Protein AF-A0AAD7ZVN5-F1 (afdb_monomer_lite)

Secondary structure (DSSP, 8-state):
---PPP--S---PPPPP--S--TT-S-TTSS-TTGGGS-SHHHHHHHHHHHGGG---------------THHHHHHS---TTPPPPP-EEEEEGGGGGSPTTS---GGGS-TTS-SEEEEEEEEE-TTT--EEESSHIIIIIS-HHHHHHGGGGT-TT-EEEEEEE-TTT-SHHHHHHHH-HHHHHHHHHHHHHHHHHHT-SEEEEE-S--

Organism: Diploptera punctata (NCBI:txid6984)

InterPro domains:
  IPR001223 Glycoside hydrolase family 18, catalytic domain [PF00704] (87-211)
  IPR001223 Glycoside hydrolase family 18, catalytic domain [PS51910] (86-211)
  IPR001579 Glycosyl hydrolase family 18, active site [PS01095] (201-209)
  IPR017853 Glycoside hydrolase superfamily [SSF51445] (87-211)
  IPR050314 Glycosyl hydrolase family 18 [PTHR11177] (85-211)

Structure (mmCIF, N/CA/C/O backbone):
data_AF-A0AAD7ZVN5-F1
#
_entry.id   AF-A0AAD7ZVN5-F1
#
loop_
_atom_site.group_PDB
_atom_site.id
_atom_site.type_symbol
_atom_site.label_atom_id
_atom_site.label_alt_id
_atom_site.label_comp_id
_atom_site.label_asym_id
_atom_site.label_entity_id
_atom_site.label_seq_id
_atom_site.pdbx_PDB_ins_code
_atom_site.Cartn_x
_atom_site.Cartn_y
_atom_site.Cartn_z
_atom_site.occupancy
_atom_site.B_iso_or_equiv
_atom_site.auth_seq_id
_atom_site.auth_comp_id
_atom_site.auth_asym_id
_atom_site.auth_atom_id
_atom_site.pdbx_PDB_model_num
ATOM 1 N N . SER A 1 1 ? 3.298 30.561 24.167 1.00 34.94 1 SER A N 1
ATOM 2 C CA . SER A 1 1 ? 3.395 30.890 22.734 1.00 34.94 1 SER A CA 1
ATOM 3 C C . SER A 1 1 ? 3.866 29.655 21.990 1.00 34.94 1 SER A C 1
ATOM 5 O O . SER A 1 1 ? 4.926 29.124 22.291 1.00 34.94 1 SER A O 1
ATOM 7 N N . ASP A 1 2 ? 2.974 29.154 21.140 1.00 45.34 2 ASP A N 1
ATOM 8 C CA . ASP A 1 2 ? 3.152 28.261 19.987 1.00 45.34 2 ASP A CA 1
ATOM 9 C C . ASP A 1 2 ? 4.438 27.413 19.899 1.00 45.34 2 ASP A C 1
ATOM 11 O O . ASP A 1 2 ? 5.523 27.924 19.640 1.00 45.34 2 ASP A O 1
ATOM 15 N N . HIS A 1 3 ? 4.309 26.098 20.077 1.00 40.12 3 HIS A N 1
ATOM 16 C CA . HIS A 1 3 ? 5.338 25.113 19.722 1.00 40.12 3 HIS A CA 1
ATOM 17 C C . HIS A 1 3 ? 4.712 24.088 18.770 1.00 40.12 3 HIS A C 1
ATOM 19 O O . HIS A 1 3 ? 4.439 22.946 19.140 1.00 40.12 3 HIS A O 1
ATOM 25 N N . ARG A 1 4 ? 4.450 24.508 17.527 1.00 42.84 4 ARG A N 1
ATOM 26 C CA . ARG A 1 4 ? 4.230 23.561 16.429 1.00 42.84 4 ARG A CA 1
ATOM 27 C C . ARG A 1 4 ? 5.560 22.884 16.113 1.00 42.84 4 ARG A C 1
ATOM 29 O O . ARG A 1 4 ? 6.514 23.540 15.704 1.00 42.84 4 ARG A O 1
ATOM 36 N N . LEU A 1 5 ? 5.614 21.571 16.320 1.00 41.81 5 LEU A N 1
ATOM 37 C CA . LEU A 1 5 ? 6.710 20.731 15.843 1.00 41.81 5 LEU A CA 1
ATOM 38 C C . LEU A 1 5 ? 6.773 20.799 14.304 1.00 41.81 5 LEU A C 1
ATOM 40 O O . LEU A 1 5 ? 5.721 20.852 13.661 1.00 41.81 5 LEU A O 1
ATOM 44 N N . PRO A 1 6 ? 7.972 20.803 13.698 1.00 37.31 6 PRO A N 1
ATOM 45 C CA . PRO A 1 6 ? 8.112 20.881 12.252 1.00 37.31 6 PRO A CA 1
ATOM 46 C C . PRO A 1 6 ? 7.548 19.610 11.600 1.00 37.31 6 PRO A C 1
ATOM 48 O O . PRO A 1 6 ? 8.064 18.511 11.802 1.00 37.31 6 PRO A O 1
ATOM 51 N N . LEU A 1 7 ? 6.487 19.778 10.806 1.00 45.97 7 LEU A N 1
ATOM 52 C CA . LEU A 1 7 ? 5.955 18.786 9.871 1.00 45.97 7 LEU A CA 1
ATOM 53 C C . LEU A 1 7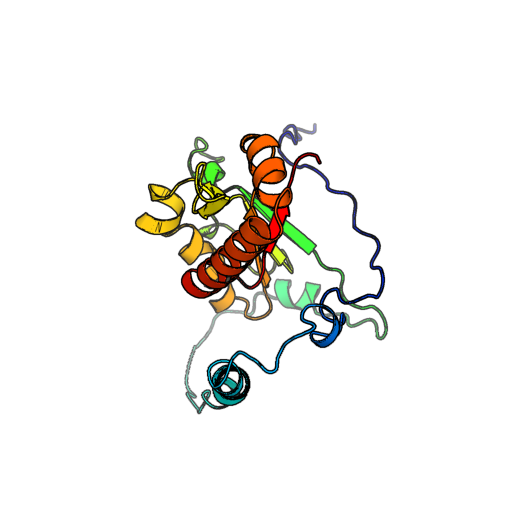 ? 7.019 18.504 8.801 1.00 45.97 7 LEU A C 1
ATOM 55 O O . LEU A 1 7 ? 7.037 19.149 7.759 1.00 45.97 7 LEU A O 1
ATOM 59 N N . ARG A 1 8 ? 7.953 17.590 9.076 1.00 42.56 8 ARG A N 1
ATOM 60 C CA . ARG A 1 8 ? 8.925 17.124 8.074 1.00 42.56 8 ARG A CA 1
ATOM 61 C C . ARG A 1 8 ? 8.486 15.872 7.313 1.00 42.56 8 ARG A C 1
ATOM 63 O O . ARG A 1 8 ? 9.073 15.600 6.277 1.00 42.56 8 ARG A O 1
ATOM 70 N N . ASP A 1 9 ? 7.411 15.214 7.749 1.00 45.78 9 ASP A N 1
ATOM 71 C CA . ASP A 1 9 ? 6.966 13.933 7.175 1.00 45.78 9 ASP A CA 1
ATOM 72 C C . ASP A 1 9 ? 5.527 13.978 6.618 1.00 45.78 9 ASP A C 1
ATOM 74 O O . ASP A 1 9 ? 4.950 12.945 6.297 1.00 45.78 9 ASP A O 1
ATOM 78 N N . ALA A 1 10 ? 4.915 15.161 6.502 1.00 37.50 10 ALA A N 1
ATOM 79 C CA . ALA A 1 10 ? 3.636 15.312 5.813 1.00 37.50 10 ALA A CA 1
ATOM 80 C C . ALA A 1 10 ? 3.903 15.807 4.390 1.00 37.50 10 ALA A C 1
ATOM 82 O O . ALA A 1 10 ? 3.980 17.011 4.147 1.00 37.50 10 ALA A O 1
ATOM 83 N N . VAL A 1 11 ? 4.063 14.882 3.444 1.00 40.28 11 VAL A N 1
ATOM 84 C CA . VAL A 1 11 ? 3.910 15.230 2.030 1.00 40.28 11 VAL A CA 1
ATOM 85 C C . VAL A 1 11 ? 2.421 15.482 1.817 1.00 40.28 11 VAL A C 1
ATOM 87 O O . VAL A 1 11 ? 1.624 14.554 1.704 1.00 40.28 11 VAL A O 1
ATOM 90 N N . GLU A 1 12 ? 2.026 16.753 1.823 1.00 34.91 12 GLU A N 1
ATOM 91 C CA . GLU A 1 12 ? 0.696 17.177 1.399 1.00 34.91 12 GLU A CA 1
ATOM 92 C C . GLU A 1 12 ? 0.584 16.917 -0.114 1.00 34.91 12 GLU A C 1
ATOM 94 O O . GLU A 1 12 ? 0.886 17.775 -0.946 1.00 34.91 12 GLU A O 1
ATOM 99 N N . LYS A 1 13 ? 0.224 15.684 -0.497 1.00 36.59 13 LYS A N 1
ATOM 100 C CA . LYS A 1 13 ? -0.146 15.376 -1.881 1.00 36.59 13 LYS A CA 1
ATOM 101 C C . LYS A 1 13 ? -1.407 16.192 -2.184 1.00 36.59 13 LYS A C 1
ATOM 103 O O . LYS A 1 13 ? -2.417 16.069 -1.491 1.00 36.59 13 LYS A O 1
ATOM 108 N N . ARG A 1 14 ? -1.331 17.073 -3.190 1.00 29.16 14 ARG A N 1
ATOM 109 C CA . ARG A 1 14 ? -2.472 17.893 -3.626 1.00 29.16 14 ARG A CA 1
ATOM 110 C C . ARG A 1 14 ? -3.671 16.982 -3.929 1.00 29.16 14 ARG A C 1
ATOM 112 O O . ARG A 1 14 ? -3.460 15.923 -4.522 1.00 29.16 14 ARG A O 1
ATOM 119 N N . PRO A 1 15 ? -4.904 17.371 -3.559 1.00 37.75 15 PRO A N 1
ATOM 120 C CA . PRO A 1 15 ? -6.085 16.580 -3.873 1.00 37.75 15 PRO A CA 1
ATOM 121 C C . PRO A 1 15 ? -6.157 16.345 -5.384 1.00 37.75 15 PRO A C 1
ATOM 123 O O . PRO A 1 15 ? -6.097 17.294 -6.171 1.00 37.75 15 PRO A O 1
ATOM 126 N N . TYR A 1 16 ? -6.252 15.075 -5.784 1.00 37.78 16 TYR A N 1
ATOM 127 C CA . TYR A 1 16 ? -6.543 14.722 -7.167 1.00 37.78 16 TYR A CA 1
ATOM 128 C C . TYR A 1 16 ? -7.904 15.320 -7.544 1.00 37.78 16 TYR A C 1
ATOM 130 O O . TYR A 1 16 ? -8.849 15.197 -6.758 1.00 37.78 16 TYR A O 1
ATOM 138 N N . PRO A 1 17 ? -8.041 15.966 -8.716 1.00 35.38 17 PRO A N 1
ATOM 139 C CA . PRO A 1 17 ? -9.360 16.293 -9.227 1.00 35.38 17 PRO A CA 1
ATOM 140 C C . PRO A 1 17 ? -10.136 14.985 -9.395 1.00 35.38 17 PRO A C 1
ATOM 142 O O . PRO A 1 17 ? -9.653 14.051 -10.037 1.00 35.38 17 PRO A O 1
ATOM 145 N N . ASP A 1 18 ? -11.316 14.914 -8.784 1.00 41.75 18 ASP A N 1
ATOM 146 C CA . ASP A 1 18 ? -12.273 13.840 -9.019 1.00 41.75 18 ASP A CA 1
ATOM 147 C C . ASP A 1 18 ? -12.684 13.911 -10.493 1.00 41.75 18 ASP A C 1
ATOM 149 O O . A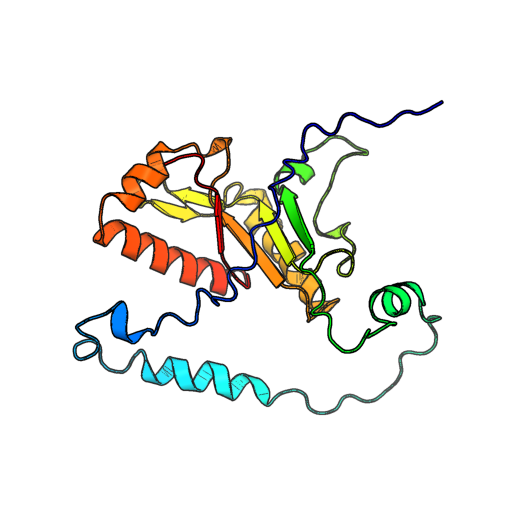SP A 1 18 ? -13.468 14.769 -10.899 1.00 41.75 18 ASP A O 1
ATOM 153 N N . LEU A 1 19 ? -12.063 13.072 -11.326 1.00 41.59 19 LEU A N 1
ATOM 154 C CA . LEU A 1 19 ? -12.300 13.064 -12.767 1.00 41.59 19 LEU A CA 1
ATOM 155 C C . LEU A 1 19 ? -13.692 12.518 -13.115 1.00 41.59 19 LEU A C 1
ATOM 157 O O . LEU A 1 19 ? -14.027 12.473 -14.295 1.00 41.59 19 LEU A O 1
ATOM 161 N N . GLY A 1 20 ? -14.494 12.067 -12.138 1.00 34.41 20 GLY A N 1
ATOM 162 C CA . GLY A 1 20 ? -15.795 11.437 -12.387 1.00 34.41 20 GLY A CA 1
ATOM 163 C C . GLY A 1 20 ? -15.699 10.145 -13.208 1.00 34.41 20 GLY A C 1
ATOM 164 O O . GLY A 1 20 ? -16.716 9.590 -13.614 1.00 34.41 20 GLY A O 1
ATOM 165 N N . ILE A 1 21 ? -14.477 9.670 -13.455 1.00 37.97 21 ILE A N 1
ATOM 166 C CA . ILE A 1 21 ? -14.161 8.425 -14.136 1.00 37.97 21 ILE A CA 1
ATOM 167 C C . ILE A 1 21 ? -13.714 7.475 -13.043 1.00 37.97 21 ILE A C 1
ATOM 169 O O . ILE A 1 21 ? -12.636 7.631 -12.470 1.00 37.97 21 ILE A O 1
ATOM 173 N N . ASN A 1 22 ? -14.548 6.486 -12.751 1.00 40.50 22 ASN A N 1
ATOM 174 C CA . ASN A 1 22 ? -14.109 5.328 -12.003 1.00 40.50 22 ASN A CA 1
ATOM 175 C C . ASN A 1 22 ? -13.024 4.625 -12.846 1.00 40.50 22 ASN A C 1
ATOM 177 O O . ASN A 1 22 ? -13.335 4.153 -13.940 1.00 40.50 22 ASN A O 1
ATOM 181 N N . PRO A 1 23 ? -11.762 4.518 -12.393 1.00 41.88 23 PRO A N 1
ATOM 182 C CA . PRO A 1 23 ? -10.718 3.819 -13.147 1.00 41.88 23 PRO A CA 1
ATOM 183 C C . PRO A 1 23 ? -11.054 2.336 -13.380 1.00 41.88 23 PRO A C 1
ATOM 185 O O . PRO A 1 23 ? -10.440 1.683 -14.221 1.00 41.88 23 PRO A O 1
ATOM 188 N N . PHE A 1 24 ? -12.046 1.811 -12.650 1.00 43.44 24 PHE A N 1
ATOM 189 C CA . PHE A 1 24 ? -12.604 0.472 -12.806 1.00 43.44 24 PHE A CA 1
ATOM 190 C C . PHE A 1 24 ? -13.773 0.379 -13.813 1.00 43.44 24 PHE A C 1
ATOM 192 O O . PHE A 1 24 ? -14.253 -0.728 -14.047 1.00 43.44 24 PHE A O 1
ATOM 199 N N . ASP A 1 25 ? -14.208 1.490 -14.427 1.00 39.69 25 ASP A N 1
ATOM 200 C CA . ASP A 1 25 ? -15.221 1.515 -15.504 1.00 39.69 25 ASP A CA 1
ATOM 201 C C . ASP A 1 25 ? -14.606 1.367 -16.910 1.00 39.69 25 ASP A C 1
ATOM 203 O O . ASP A 1 25 ? -15.328 1.349 -17.909 1.00 39.69 25 ASP A O 1
ATOM 207 N N . ILE A 1 26 ? -13.282 1.196 -17.018 1.00 44.50 26 ILE A N 1
ATOM 208 C CA . ILE A 1 26 ? -12.664 0.714 -18.258 1.00 44.50 26 ILE A CA 1
ATOM 209 C C . ILE A 1 26 ? -13.139 -0.726 -18.460 1.00 44.50 26 ILE A C 1
ATOM 211 O O . ILE A 1 26 ? -12.818 -1.622 -17.676 1.00 44.50 26 ILE A O 1
ATOM 215 N N . GLY A 1 27 ? -13.934 -0.953 -19.505 1.00 33.84 27 GLY A N 1
ATOM 216 C CA . GLY A 1 27 ? -14.447 -2.274 -19.834 1.00 33.84 27 GLY A CA 1
ATOM 217 C C . GLY A 1 27 ? -13.304 -3.281 -19.959 1.00 33.84 27 GLY A C 1
ATOM 218 O O . GLY A 1 27 ? -12.444 -3.159 -20.827 1.00 33.84 27 GLY A O 1
ATOM 219 N N . TRP A 1 28 ? -13.314 -4.320 -19.120 1.00 39.91 28 TRP A N 1
ATOM 220 C CA . TRP A 1 28 ? -12.326 -5.412 -19.113 1.00 39.91 28 TRP A CA 1
ATOM 221 C C . TRP A 1 28 ? -12.140 -6.111 -20.476 1.00 39.91 28 TRP A C 1
ATOM 223 O O . TRP A 1 28 ? -11.160 -6.827 -20.676 1.00 39.91 28 TRP A O 1
ATOM 233 N N . SER A 1 29 ? -13.060 -5.894 -21.421 1.00 38.88 29 SER A N 1
ATOM 234 C CA . SER A 1 29 ? -12.983 -6.335 -22.816 1.00 38.88 29 SER A CA 1
ATOM 235 C C . SER A 1 29 ? -11.950 -5.588 -23.667 1.00 38.88 29 SER A C 1
ATOM 237 O O . SER A 1 29 ? -11.559 -6.109 -24.706 1.00 38.88 29 SER A O 1
ATOM 239 N N . GLU A 1 30 ? -11.488 -4.407 -23.256 1.00 40.69 30 GLU A N 1
ATOM 240 C CA . GLU A 1 30 ? -10.530 -3.602 -24.035 1.00 40.69 30 GLU A CA 1
ATOM 241 C C . GLU A 1 30 ? -9.064 -3.885 -23.667 1.00 40.69 30 GLU A C 1
ATOM 243 O O . GLU A 1 30 ? -8.156 -3.581 -24.436 1.00 40.69 30 GLU A O 1
ATOM 248 N N . ILE A 1 31 ? -8.817 -4.541 -22.527 1.00 44.41 31 ILE A N 1
ATOM 249 C CA . ILE A 1 31 ? -7.464 -4.842 -22.025 1.00 44.41 31 ILE A CA 1
ATOM 250 C C . ILE A 1 31 ? -6.942 -6.198 -22.552 1.00 44.41 31 ILE A C 1
ATOM 252 O O . ILE A 1 31 ? -5.742 -6.468 -22.499 1.00 44.41 31 ILE A O 1
ATOM 256 N N . LEU A 1 32 ? -7.804 -7.061 -23.108 1.00 40.06 32 LEU A N 1
ATOM 257 C CA . LEU A 1 32 ? -7.437 -8.417 -23.542 1.00 40.06 32 LEU A CA 1
ATOM 258 C C . LEU A 1 32 ? -8.122 -8.800 -24.869 1.00 40.06 32 LEU A C 1
ATOM 260 O O . LEU A 1 32 ? -9.238 -9.320 -24.840 1.00 40.06 32 LEU A O 1
ATOM 264 N N . PRO A 1 33 ? -7.455 -8.675 -26.036 1.00 38.72 33 PRO A N 1
ATOM 265 C CA . PRO A 1 33 ? -8.061 -9.032 -27.324 1.00 38.72 33 PRO A CA 1
ATOM 266 C C . PRO A 1 33 ? -8.363 -10.531 -27.503 1.00 38.72 33 PRO A C 1
ATOM 268 O O . PRO A 1 33 ? -8.979 -10.903 -28.490 1.00 38.72 33 PRO A O 1
ATOM 271 N N . ASN A 1 34 ? -7.942 -11.408 -26.580 1.00 41.16 34 ASN A N 1
ATOM 272 C CA . ASN A 1 34 ? -7.994 -12.867 -26.750 1.00 41.16 34 ASN A CA 1
ATOM 273 C C . ASN A 1 34 ? -8.480 -13.612 -25.492 1.00 41.16 34 ASN A C 1
ATOM 275 O O . ASN A 1 34 ? -7.851 -14.564 -25.026 1.00 41.16 34 ASN A O 1
ATOM 279 N N . ALA A 1 35 ? -9.636 -13.219 -24.949 1.00 41.88 35 ALA A N 1
ATOM 280 C CA . ALA A 1 35 ? -10.293 -13.940 -23.850 1.00 41.88 35 ALA A CA 1
ATOM 281 C C . ALA A 1 35 ? -10.749 -15.376 -24.217 1.00 41.88 35 ALA A C 1
ATOM 283 O O . ALA A 1 35 ? -11.104 -16.154 -23.336 1.00 41.88 35 ALA A O 1
ATOM 284 N N . GLY A 1 36 ? -10.710 -15.763 -25.499 1.00 39.09 36 GLY A N 1
ATOM 285 C CA . GLY A 1 36 ? -11.135 -17.087 -25.974 1.00 39.09 36 GLY A CA 1
ATOM 286 C C . GLY A 1 36 ? -10.148 -18.240 -25.739 1.00 39.09 36 GLY A C 1
ATOM 287 O O . GLY A 1 36 ? -10.516 -19.387 -25.969 1.00 39.09 36 GLY A O 1
ATOM 288 N N . GLN A 1 37 ? -8.912 -17.978 -25.294 1.00 41.12 37 GLN A N 1
ATOM 289 C CA . GLN A 1 37 ? -7.872 -19.017 -25.168 1.00 41.12 37 GLN A CA 1
ATOM 290 C C . GLN A 1 37 ? -7.648 -19.569 -23.752 1.00 41.12 37 GLN A C 1
ATOM 292 O O . GLN A 1 37 ? -6.897 -20.529 -23.597 1.00 41.12 37 GLN A O 1
ATOM 297 N N . TYR A 1 38 ? -8.298 -19.025 -22.721 1.00 43.56 38 TYR A N 1
ATOM 298 C CA . TYR A 1 38 ? -8.039 -19.420 -21.332 1.00 43.56 38 TYR A CA 1
ATOM 299 C C . TYR A 1 38 ? -9.319 -19.921 -20.664 1.00 43.56 38 TYR A C 1
ATOM 301 O O . TYR A 1 38 ? -10.036 -19.192 -19.981 1.00 43.56 38 TYR A O 1
ATOM 309 N N . GLY A 1 39 ? -9.613 -21.195 -20.927 1.00 35.84 39 GLY A N 1
ATOM 310 C CA . GLY A 1 39 ? -10.760 -21.917 -20.394 1.00 35.84 39 GLY A CA 1
ATOM 311 C C . GLY A 1 39 ? -10.815 -21.991 -18.861 1.00 35.84 39 GLY A C 1
ATOM 312 O O . GLY A 1 39 ? -9.806 -21.931 -18.161 1.00 35.84 39 GLY A O 1
ATOM 313 N N . SER A 1 40 ? -12.052 -22.133 -18.376 1.00 45.62 40 SER A N 1
ATOM 314 C CA . SER A 1 40 ? -12.523 -22.594 -17.055 1.00 45.62 40 SER A CA 1
ATOM 315 C C . SER A 1 40 ? -12.021 -21.946 -15.754 1.00 45.62 40 SER A C 1
ATOM 317 O O . SER A 1 40 ? -12.692 -22.119 -14.741 1.00 45.62 40 SER A O 1
ATOM 319 N N . THR A 1 41 ? -10.938 -21.166 -15.714 1.00 46.69 41 THR A N 1
ATOM 320 C CA . THR A 1 41 ? -10.479 -20.538 -14.455 1.00 46.69 41 THR A CA 1
ATOM 321 C C . THR A 1 41 ? -11.227 -19.246 -14.119 1.00 46.69 41 THR A C 1
ATOM 323 O O . THR A 1 41 ? -11.435 -18.958 -12.946 1.00 46.69 41 THR A O 1
ATOM 326 N N . PHE A 1 42 ? -11.726 -18.502 -15.114 1.00 41.56 42 PHE A N 1
ATOM 327 C CA . PHE A 1 42 ? -12.431 -17.226 -14.900 1.00 41.56 42 PHE A CA 1
ATOM 328 C C . PHE A 1 42 ? -13.919 -17.356 -14.526 1.00 41.56 42 PHE A C 1
ATOM 330 O O . PHE A 1 42 ? -14.442 -16.510 -13.802 1.00 41.56 42 PHE A O 1
ATOM 337 N N . ALA A 1 43 ? -14.610 -18.415 -14.963 1.00 37.91 43 ALA A N 1
ATOM 338 C CA . ALA A 1 43 ? -16.022 -18.632 -14.620 1.00 37.91 43 ALA A CA 1
ATOM 339 C C . ALA A 1 43 ? -16.215 -18.929 -13.118 1.00 37.91 43 ALA A C 1
ATOM 341 O O . ALA A 1 43 ? -17.173 -18.458 -12.511 1.00 37.91 43 ALA A O 1
ATOM 342 N N . TRP A 1 44 ? -15.240 -19.604 -12.500 1.00 34.62 44 TRP A N 1
ATOM 343 C CA . TRP A 1 44 ? -15.211 -19.889 -11.061 1.00 34.62 44 TRP A CA 1
ATOM 344 C C . TRP A 1 44 ? -15.072 -18.621 -10.191 1.00 34.62 44 TRP A C 1
ATOM 346 O O . TRP A 1 44 ? -15.619 -18.549 -9.090 1.00 34.62 44 TRP A O 1
ATOM 356 N N . TRP A 1 45 ? -14.391 -17.580 -10.689 1.00 37.69 45 TRP A N 1
ATOM 357 C CA . TRP A 1 45 ? -14.191 -16.315 -9.964 1.00 37.69 45 TRP A CA 1
ATOM 358 C C . TRP A 1 45 ? -15.476 -15.488 -9.812 1.00 37.69 45 TRP A C 1
ATOM 360 O O . TRP A 1 45 ? -15.680 -14.852 -8.775 1.00 37.69 45 TRP A O 1
ATOM 370 N N . ARG A 1 46 ? -16.372 -15.523 -10.807 1.00 37.50 46 ARG A N 1
ATOM 371 C CA . ARG A 1 46 ? -17.622 -14.744 -10.796 1.00 37.50 46 ARG A CA 1
ATOM 372 C C . ARG A 1 46 ? -18.606 -15.242 -9.719 1.00 37.50 46 ARG A C 1
ATOM 374 O O . ARG A 1 46 ? -19.306 -14.436 -9.112 1.00 37.50 46 ARG A O 1
ATOM 381 N N . GLU A 1 47 ? -18.606 -16.542 -9.414 1.00 38.12 47 GLU A N 1
ATOM 382 C CA . GLU A 1 47 ? -19.472 -17.149 -8.386 1.00 38.12 47 GLU A CA 1
ATOM 383 C C . GLU A 1 47 ? -18.985 -16.920 -6.943 1.00 38.12 47 GLU A C 1
ATOM 385 O O . GLU A 1 47 ? -19.800 -16.802 -6.021 1.00 38.12 47 GLU A O 1
ATOM 390 N N . LYS A 1 48 ? -17.670 -16.802 -6.703 1.00 42.16 48 LYS A N 1
ATOM 391 C CA . LYS A 1 48 ? -17.134 -16.631 -5.337 1.00 42.16 48 LYS A CA 1
ATOM 392 C C . LYS A 1 48 ? -17.327 -15.228 -4.755 1.00 42.16 48 LYS A C 1
ATOM 394 O O . LYS A 1 48 ? -17.482 -15.099 -3.542 1.00 42.16 48 LYS A O 1
ATOM 399 N N . LEU A 1 49 ? -17.361 -14.193 -5.596 1.00 41.50 49 LEU A N 1
ATOM 400 C CA . LEU A 1 49 ? -17.661 -12.819 -5.167 1.00 41.50 49 LEU A CA 1
ATOM 401 C C . LEU A 1 49 ? -19.146 -12.633 -4.811 1.00 41.50 49 LEU A C 1
ATOM 403 O O . LEU A 1 49 ? -19.454 -11.946 -3.843 1.00 41.50 49 LEU A O 1
ATOM 407 N N . LEU A 1 50 ? -20.059 -13.307 -5.520 1.00 41.88 50 LEU A N 1
ATOM 408 C CA . LEU A 1 50 ? -21.505 -13.212 -5.271 1.00 41.88 50 LEU A CA 1
ATOM 409 C C . LEU A 1 50 ? -22.002 -14.136 -4.140 1.00 41.88 50 LEU A C 1
ATOM 411 O O . LEU A 1 50 ? -23.023 -13.857 -3.515 1.00 41.88 50 LEU A O 1
ATOM 415 N N . SER A 1 51 ? -21.284 -15.220 -3.827 1.00 34.62 51 SER A N 1
ATOM 416 C CA . SER A 1 51 ? -21.693 -16.187 -2.790 1.00 34.62 51 SER A CA 1
ATOM 417 C C . SER A 1 51 ? -21.296 -15.811 -1.356 1.00 34.62 51 SER A C 1
ATOM 419 O O . SER A 1 51 ? -21.895 -16.324 -0.409 1.00 34.62 51 SER A O 1
ATOM 421 N N . LYS A 1 52 ? -20.358 -14.874 -1.146 1.00 35.84 52 LYS A N 1
ATOM 422 C CA . LYS A 1 52 ? -19.958 -14.424 0.206 1.00 35.84 52 LYS A CA 1
ATOM 423 C C . LYS A 1 52 ? -20.963 -13.482 0.889 1.00 35.84 52 LYS A C 1
ATOM 425 O O . LYS A 1 52 ? -20.760 -13.119 2.043 1.00 35.84 52 LYS A O 1
ATOM 430 N N . GLN A 1 53 ? -22.077 -13.142 0.238 1.00 36.41 53 GLN A N 1
ATOM 431 C CA . GLN A 1 53 ? -23.096 -12.236 0.786 1.00 36.41 53 GLN A CA 1
ATOM 432 C C . GLN A 1 53 ? -24.164 -12.932 1.663 1.00 36.41 53 GLN A C 1
ATOM 434 O O . GLN A 1 53 ? -25.093 -12.277 2.123 1.00 36.41 53 GLN A O 1
ATOM 439 N N . LYS A 1 54 ? -24.054 -14.249 1.922 1.00 29.39 54 LYS A N 1
ATOM 440 C CA . LYS A 1 54 ? -25.114 -15.048 2.580 1.00 29.39 54 LYS A CA 1
ATOM 441 C C . LYS A 1 54 ? -24.839 -15.581 3.994 1.00 29.39 54 LYS A C 1
ATOM 443 O O . LYS A 1 54 ? -25.693 -16.281 4.526 1.00 29.39 54 LYS A O 1
ATOM 448 N N . TYR A 1 55 ? -23.729 -15.231 4.644 1.00 26.53 55 TYR A N 1
ATOM 449 C CA . TYR A 1 55 ? -23.446 -15.686 6.016 1.00 26.53 55 TYR A CA 1
ATOM 450 C C . TYR A 1 55 ? -23.312 -14.530 7.010 1.00 26.53 55 TYR A C 1
ATOM 452 O O . TYR A 1 55 ? -22.216 -14.185 7.435 1.00 26.53 55 TYR A O 1
ATOM 460 N N . VAL A 1 56 ? -24.451 -13.968 7.423 1.00 30.72 56 VAL A N 1
ATOM 461 C CA . VAL A 1 56 ? -24.610 -13.360 8.754 1.00 30.72 56 VAL A CA 1
ATOM 462 C C . VAL A 1 56 ? -26.007 -13.734 9.259 1.00 30.72 56 VAL A C 1
ATOM 464 O O . VAL A 1 56 ? -26.972 -13.004 9.059 1.00 30.72 56 VAL A O 1
ATOM 467 N N . SER A 1 57 ? -26.140 -14.918 9.863 1.00 29.00 57 SER A N 1
ATOM 468 C CA . SER A 1 57 ? -27.348 -15.321 10.589 1.00 29.00 57 SER A CA 1
ATOM 469 C C . SER A 1 57 ? -27.141 -15.143 12.093 1.00 29.00 57 SER A C 1
ATOM 471 O O . SER A 1 57 ? -26.226 -15.729 12.664 1.00 29.00 57 SER A O 1
ATOM 473 N N . SER A 1 58 ? -28.016 -14.330 12.686 1.00 32.50 58 SER A N 1
ATOM 474 C CA . SER A 1 58 ? -28.464 -14.311 14.087 1.00 32.50 58 SER A CA 1
ATOM 475 C C . SER A 1 58 ? -27.463 -14.695 15.189 1.00 32.50 58 SER A C 1
ATOM 477 O O . SER A 1 58 ? -27.285 -15.869 15.509 1.00 32.50 58 SER A O 1
ATOM 479 N N . ALA A 1 59 ? -26.971 -13.683 15.902 1.00 29.28 59 ALA A N 1
ATOM 480 C CA . ALA A 1 59 ? -26.598 -13.812 17.307 1.00 29.28 59 ALA A CA 1
ATOM 481 C C . ALA A 1 59 ? -27.081 -12.570 18.071 1.00 29.28 59 ALA A C 1
ATOM 483 O O . ALA A 1 59 ? -26.381 -11.572 18.220 1.00 29.28 59 ALA A O 1
ATOM 484 N N . THR A 1 60 ? -28.330 -12.623 18.524 1.00 30.72 60 THR A N 1
ATOM 485 C CA . THR A 1 60 ? -28.839 -11.806 19.627 1.00 30.72 60 THR A CA 1
ATOM 486 C C . THR A 1 60 ? -28.251 -12.332 20.934 1.00 30.72 60 THR A C 1
ATOM 488 O O . THR A 1 60 ? -28.444 -13.508 21.241 1.00 30.72 60 THR A O 1
ATOM 491 N N . THR A 1 61 ? -27.580 -11.479 21.717 1.00 26.44 61 THR A N 1
ATOM 492 C CA . THR A 1 61 ? -27.930 -11.110 23.113 1.00 26.44 61 THR A CA 1
ATOM 493 C C . THR A 1 61 ? -26.714 -10.531 23.863 1.00 26.44 61 THR A C 1
ATOM 495 O O . THR A 1 61 ? -25.665 -11.155 23.944 1.00 26.44 61 THR A O 1
ATOM 498 N N . ALA A 1 62 ? -26.941 -9.354 24.462 1.00 31.06 62 ALA A N 1
ATOM 499 C CA . ALA A 1 62 ? -26.260 -8.728 25.605 1.00 31.06 62 ALA A CA 1
ATOM 500 C C . ALA A 1 62 ? -24.784 -8.284 25.488 1.00 31.06 62 ALA A C 1
ATOM 502 O O . ALA A 1 62 ? -23.869 -8.970 25.931 1.00 31.06 62 ALA A O 1
ATOM 503 N N . VAL A 1 63 ? -24.592 -7.010 25.120 1.00 32.59 63 VAL A N 1
ATOM 504 C CA . VAL A 1 63 ? -23.551 -6.165 25.732 1.00 32.59 63 VAL A CA 1
ATOM 505 C C . VAL A 1 63 ? -24.264 -5.059 26.507 1.00 32.59 63 VAL A C 1
ATOM 507 O O . VAL A 1 63 ? -24.940 -4.205 25.934 1.00 32.59 63 VAL A O 1
ATOM 510 N N . LYS A 1 64 ? -24.183 -5.141 27.835 1.00 32.03 64 LYS A N 1
ATOM 511 C CA . LYS A 1 64 ? -24.728 -4.164 28.779 1.00 32.03 64 LYS A CA 1
ATOM 512 C C . LYS A 1 64 ? -23.691 -3.050 28.969 1.00 32.03 64 LYS A C 1
ATOM 514 O O . LYS A 1 64 ? -22.536 -3.341 29.255 1.00 32.03 64 LYS A O 1
ATOM 519 N N . SER A 1 65 ? -24.154 -1.809 28.812 1.00 37.81 65 SER A N 1
ATOM 520 C CA . SER A 1 65 ? -23.548 -0.540 29.249 1.00 37.81 65 SER A CA 1
ATOM 521 C C . SER A 1 65 ? -22.090 -0.259 28.854 1.00 37.81 65 SER A C 1
ATOM 523 O O . SER A 1 65 ? -21.171 -0.453 29.643 1.00 37.81 65 SER A O 1
ATOM 525 N N . MET A 1 66 ? -21.912 0.365 27.692 1.00 32.59 66 MET A N 1
ATOM 526 C CA . MET A 1 66 ? -20.938 1.446 27.521 1.00 32.59 66 MET A CA 1
ATOM 527 C C . MET A 1 66 ? -21.710 2.624 26.929 1.00 32.59 66 MET A C 1
ATOM 529 O O . MET A 1 66 ? -22.428 2.459 25.943 1.00 32.59 66 MET A O 1
ATOM 533 N N . GLU A 1 67 ? -21.641 3.778 27.588 1.00 34.00 67 GLU A N 1
ATOM 534 C CA . GLU A 1 67 ? -22.229 5.021 27.093 1.00 34.00 67 GLU A CA 1
ATOM 535 C C . GLU A 1 67 ? -21.795 5.270 25.637 1.00 34.00 67 GLU A C 1
ATOM 537 O O . GLU A 1 67 ? -20.624 5.055 25.301 1.00 34.00 67 GLU A O 1
ATOM 542 N N . PRO A 1 68 ? -22.702 5.701 24.743 1.00 37.97 68 PRO A N 1
ATOM 543 C CA . PRO A 1 68 ? -22.342 5.912 23.354 1.00 37.97 68 PRO A CA 1
ATOM 544 C C . PRO A 1 68 ? -21.426 7.135 23.274 1.00 37.97 68 PRO A C 1
ATOM 546 O O . PRO A 1 68 ? -21.861 8.261 23.512 1.00 37.97 68 PRO A O 1
ATOM 549 N N . MET A 1 69 ? -20.154 6.932 22.916 1.00 37.47 69 MET A N 1
ATOM 550 C CA . MET A 1 69 ? -19.272 8.021 22.495 1.00 37.47 69 MET A CA 1
ATOM 551 C C . MET A 1 69 ? -19.875 8.682 21.249 1.00 37.47 69 MET A C 1
ATOM 553 O O . MET A 1 69 ? -19.646 8.284 20.109 1.00 37.47 69 MET A O 1
ATOM 557 N N . SER A 1 70 ? -20.642 9.737 21.503 1.00 40.19 70 SER A N 1
ATOM 558 C CA . SER A 1 70 ? -21.375 10.592 20.569 1.00 40.19 70 SER A CA 1
ATOM 559 C C . SER A 1 70 ? -20.502 11.337 19.549 1.00 40.19 70 SER A C 1
ATOM 561 O O . SER A 1 70 ? -21.015 12.106 18.741 1.00 40.19 70 SER A O 1
ATOM 563 N N . LYS A 1 71 ? -19.183 11.110 19.528 1.00 38.69 71 LYS A N 1
ATOM 564 C CA . LYS A 1 71 ? -18.257 11.810 18.628 1.00 38.69 71 LYS A CA 1
ATOM 565 C C . LYS A 1 71 ? -18.250 11.243 17.206 1.00 38.69 71 LYS A C 1
ATOM 567 O O . LYS A 1 71 ? -18.179 12.022 16.262 1.00 38.69 71 LYS A O 1
ATOM 572 N N . ALA A 1 72 ? -18.419 9.929 17.033 1.00 40.91 72 ALA A N 1
ATOM 573 C CA . ALA A 1 72 ? -18.502 9.323 15.697 1.00 40.91 72 ALA A CA 1
ATOM 574 C C . ALA A 1 72 ? -19.811 9.697 14.974 1.00 40.91 72 ALA A C 1
ATOM 576 O O . ALA A 1 72 ? -19.824 9.930 13.766 1.00 40.91 72 ALA A O 1
ATOM 577 N N . ALA A 1 73 ? -20.905 9.842 15.730 1.00 37.00 73 ALA A N 1
ATOM 578 C CA . ALA A 1 73 ? -22.190 10.282 15.195 1.00 37.00 73 ALA A CA 1
ATOM 579 C C . ALA A 1 73 ? -22.169 11.749 14.734 1.00 37.00 73 ALA A C 1
ATOM 581 O O . ALA A 1 73 ? -22.899 12.096 13.814 1.00 37.00 73 ALA A O 1
ATOM 582 N N . HIS A 1 74 ? -21.315 12.605 15.305 1.00 39.50 74 HIS A N 1
ATOM 583 C CA . HIS A 1 74 ? -21.220 14.003 14.875 1.00 39.50 74 HIS A CA 1
ATOM 584 C C . HIS A 1 74 ? -20.533 14.184 13.515 1.00 39.50 74 HIS A C 1
ATOM 586 O O . HIS A 1 74 ? -20.886 15.117 12.798 1.00 39.50 74 HIS A O 1
ATOM 592 N N . TYR A 1 75 ? -19.623 13.286 13.121 1.00 43.44 75 TYR A N 1
ATOM 593 C CA . TYR A 1 75 ? -18.993 13.343 11.794 1.00 43.44 75 TYR A CA 1
ATOM 594 C C . TYR A 1 75 ? -19.902 12.779 10.684 1.00 43.44 75 TYR A C 1
ATOM 596 O O . TYR A 1 75 ? -19.823 13.202 9.536 1.00 43.44 75 TYR A O 1
ATOM 604 N N . TYR A 1 76 ? -20.824 11.878 11.040 1.00 43.66 76 TYR A N 1
ATOM 605 C CA . TYR A 1 76 ? -21.796 11.259 10.125 1.00 43.66 76 TYR A CA 1
ATOM 606 C C . TYR A 1 76 ? -23.227 11.834 10.231 1.00 43.66 76 TYR A C 1
ATOM 608 O O . TYR A 1 76 ? -24.132 11.378 9.530 1.00 43.66 76 TYR A O 1
ATOM 616 N N . GLY A 1 77 ? -23.453 12.818 11.107 1.00 36.59 77 GLY A N 1
ATOM 617 C CA . GLY A 1 77 ? -24.786 13.218 11.581 1.00 36.59 77 GLY A CA 1
ATOM 618 C C . GLY A 1 77 ? -25.517 14.289 10.774 1.00 36.59 77 GLY A C 1
ATOM 619 O O . GLY A 1 77 ? -26.702 14.491 11.003 1.00 36.59 77 GLY A O 1
ATOM 620 N N . ASN A 1 78 ? -24.870 14.942 9.809 1.00 40.19 78 ASN A N 1
ATOM 621 C CA . ASN A 1 78 ? -25.531 15.892 8.913 1.00 40.19 78 ASN A CA 1
ATOM 622 C C . ASN A 1 78 ? -25.341 15.444 7.466 1.00 40.19 78 ASN A C 1
ATOM 624 O O . ASN A 1 78 ? -24.454 15.919 6.760 1.00 40.19 78 ASN A O 1
ATOM 628 N N . LYS A 1 79 ? -26.203 14.529 7.005 1.00 43.12 79 LYS A N 1
ATOM 629 C CA . LYS A 1 79 ? -26.413 14.327 5.568 1.00 43.12 79 LYS A CA 1
ATOM 630 C C . LYS A 1 79 ? -27.042 15.599 5.001 1.00 43.12 79 LYS A C 1
ATOM 632 O O . LYS A 1 79 ? -28.261 15.718 4.937 1.00 43.12 79 LYS A O 1
ATOM 637 N N . VAL A 1 80 ? -26.209 16.549 4.585 1.00 49.97 80 VAL A N 1
ATOM 638 C CA . VAL A 1 80 ? -26.623 17.567 3.620 1.00 49.97 80 VAL A CA 1
ATOM 639 C C . VAL A 1 80 ? -26.937 16.801 2.337 1.00 49.97 80 VAL A C 1
ATOM 641 O O . VAL A 1 80 ? -26.049 16.240 1.696 1.00 49.97 80 VAL A O 1
ATOM 644 N N . THR A 1 81 ? -28.223 16.669 2.024 1.00 46.59 81 THR A N 1
ATOM 645 C CA . THR A 1 81 ? -28.713 15.970 0.835 1.00 46.59 81 THR A CA 1
ATOM 646 C C . THR A 1 81 ? -28.077 16.591 -0.409 1.00 46.59 81 THR A C 1
ATOM 648 O O . THR A 1 81 ? -28.408 17.720 -0.758 1.00 46.59 81 THR A O 1
ATOM 651 N N . GLY A 1 82 ? -27.149 15.875 -1.053 1.00 53.09 82 GLY A N 1
ATOM 652 C CA . GLY A 1 82 ? -26.519 16.292 -2.312 1.00 53.09 82 GLY A CA 1
ATOM 653 C C . GLY A 1 82 ? -24.992 16.411 -2.304 1.00 53.09 82 GLY A C 1
ATOM 654 O O . GLY A 1 82 ? -24.421 16.532 -3.383 1.00 53.09 82 GLY A O 1
ATOM 655 N N . MET A 1 83 ? -24.314 16.329 -1.151 1.00 55.59 83 MET A N 1
ATOM 656 C CA . MET A 1 83 ? -22.844 16.328 -1.106 1.00 55.59 83 MET A CA 1
ATOM 657 C C . MET A 1 83 ? -22.321 14.907 -0.872 1.00 55.59 83 MET A C 1
ATOM 659 O O . MET A 1 83 ? -22.608 14.303 0.162 1.00 55.59 83 MET A O 1
ATOM 663 N N . GLN A 1 84 ? -21.585 14.356 -1.842 1.00 58.97 84 GLN A N 1
ATOM 664 C CA . GLN A 1 84 ? -20.846 13.111 -1.627 1.00 58.97 84 GLN A CA 1
ATOM 665 C C . GLN A 1 84 ? -19.786 13.367 -0.541 1.00 58.97 84 GLN A C 1
ATOM 667 O O . GLN A 1 84 ? -19.096 14.387 -0.609 1.00 58.97 84 GLN A O 1
ATOM 672 N N . PRO A 1 85 ? -19.677 12.511 0.488 1.00 74.94 85 PRO A N 1
ATOM 673 C CA . PRO A 1 85 ? -18.677 12.690 1.532 1.00 74.94 85 PRO A CA 1
ATOM 674 C C . PRO A 1 85 ? -17.270 12.630 0.925 1.00 74.94 85 PRO A C 1
ATOM 676 O O . PRO A 1 85 ? -16.974 11.752 0.117 1.00 74.94 85 PRO A O 1
ATOM 679 N N . TYR A 1 86 ? -16.408 13.575 1.305 1.00 87.81 86 TYR A N 1
ATOM 680 C CA . TYR A 1 86 ? -15.027 13.615 0.830 1.00 87.81 86 TYR A CA 1
ATOM 681 C C . TYR A 1 86 ? -14.233 12.402 1.315 1.00 87.81 86 TYR A C 1
ATOM 683 O O . TYR A 1 86 ? -14.364 11.970 2.464 1.00 87.81 86 TYR A O 1
ATOM 691 N N . ASN A 1 87 ? -13.334 11.916 0.461 1.00 92.31 87 ASN A N 1
ATOM 692 C CA . ASN A 1 87 ? -12.332 10.943 0.865 1.00 92.31 87 ASN A CA 1
ATOM 693 C C . ASN A 1 87 ? -11.226 11.638 1.671 1.00 92.31 87 ASN A C 1
ATOM 695 O O . ASN A 1 87 ? -10.558 12.546 1.184 1.00 92.31 87 ASN A O 1
ATOM 699 N N . VAL A 1 88 ? -11.006 11.166 2.896 1.00 95.75 88 VAL A N 1
ATOM 700 C CA . VAL A 1 88 ? -9.825 11.466 3.716 1.00 95.75 88 VAL A CA 1
ATOM 701 C C . VAL A 1 88 ? -8.882 10.267 3.635 1.00 95.75 88 VAL A C 1
ATOM 703 O O . VAL A 1 88 ? -9.235 9.184 4.119 1.00 95.75 88 VAL A O 1
ATOM 706 N N . ILE A 1 89 ? -7.727 10.452 2.990 1.00 97.00 89 ILE A N 1
ATOM 707 C CA . ILE A 1 89 ? -6.719 9.414 2.733 1.00 97.00 89 ILE A CA 1
ATOM 708 C C . ILE A 1 89 ? -5.518 9.663 3.648 1.00 97.00 89 ILE A C 1
ATOM 710 O O . ILE A 1 89 ? -4.909 10.728 3.589 1.00 97.00 89 ILE A O 1
ATOM 714 N N . CYS A 1 90 ? -5.176 8.687 4.487 1.00 97.19 90 CYS A N 1
ATOM 715 C CA . CYS A 1 90 ? -4.100 8.810 5.467 1.00 97.19 90 CYS A CA 1
ATOM 716 C C . CYS A 1 90 ? -2.997 7.784 5.202 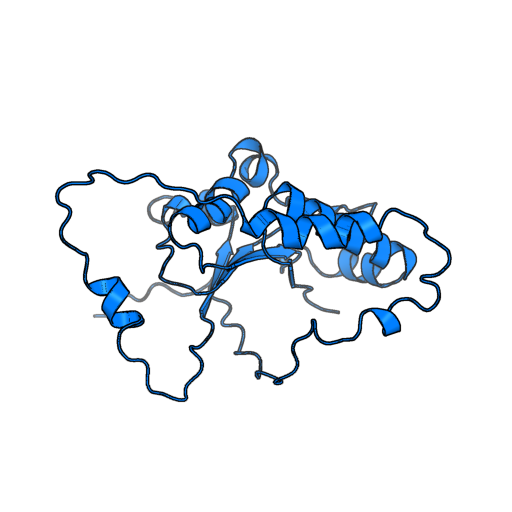1.00 97.19 90 CYS A C 1
ATOM 718 O O . CYS A 1 90 ? -3.246 6.578 5.246 1.00 97.19 90 CYS A O 1
ATOM 720 N N . TYR A 1 91 ? -1.775 8.262 4.980 1.00 97.38 91 TYR A N 1
ATOM 721 C CA . TYR A 1 91 ? -0.596 7.405 4.876 1.00 97.38 91 TYR A CA 1
ATOM 722 C C . TYR A 1 91 ? -0.096 7.005 6.264 1.00 97.38 91 TYR A C 1
ATOM 724 O O . TYR A 1 91 ? -0.010 7.828 7.180 1.00 97.38 91 TYR A O 1
ATOM 732 N N . VAL A 1 92 ? 0.227 5.724 6.415 1.00 96.19 92 VAL A N 1
ATOM 733 C CA . VAL A 1 92 ? 0.809 5.147 7.623 1.00 96.19 92 VAL A CA 1
ATOM 734 C C . VAL A 1 92 ? 2.146 4.526 7.256 1.00 96.19 92 VAL A C 1
ATOM 736 O O . VAL A 1 92 ? 2.209 3.455 6.659 1.00 96.19 92 VAL A O 1
ATOM 739 N N . GLU A 1 93 ? 3.208 5.211 7.653 1.00 95.38 93 GLU A N 1
ATOM 740 C CA . GLU A 1 93 ? 4.590 4.772 7.483 1.00 95.38 93 GLU A CA 1
ATOM 741 C C . GLU A 1 93 ? 4.902 3.582 8.408 1.00 95.38 93 GLU A C 1
ATOM 743 O O . GLU A 1 93 ? 4.959 3.734 9.632 1.00 95.38 93 GLU A O 1
ATOM 748 N N . GLY A 1 94 ? 5.142 2.400 7.840 1.00 93.31 94 GLY A N 1
ATOM 749 C CA . GLY A 1 94 ? 5.473 1.168 8.560 1.00 93.31 94 GLY A CA 1
ATOM 750 C C . GLY A 1 94 ? 6.719 1.312 9.435 1.00 93.31 94 GLY A C 1
ATOM 751 O O . GLY A 1 94 ? 6.742 0.838 10.569 1.00 93.31 94 GLY A O 1
ATOM 752 N N . TRP A 1 95 ? 7.719 2.078 8.985 1.00 94.50 95 TRP A N 1
ATOM 753 C CA . TRP A 1 95 ? 8.951 2.324 9.745 1.00 94.50 95 TRP A CA 1
ATOM 754 C C . TRP A 1 95 ? 8.752 3.213 10.985 1.00 94.50 95 TRP A C 1
ATOM 756 O O . TRP A 1 95 ? 9.629 3.266 11.853 1.00 94.50 95 TRP A O 1
ATOM 766 N N . ALA A 1 96 ? 7.601 3.886 11.133 1.00 95.44 96 ALA A N 1
ATOM 767 C CA . ALA A 1 96 ? 7.314 4.743 12.287 1.00 95.44 96 ALA A CA 1
ATOM 768 C C . ALA A 1 96 ? 7.333 3.982 13.630 1.00 95.44 96 ALA A C 1
ATOM 770 O O . ALA A 1 96 ? 7.446 4.587 14.704 1.00 95.44 96 ALA A O 1
ATOM 771 N N . VAL A 1 97 ? 7.279 2.652 13.573 1.00 94.62 97 VAL A N 1
ATOM 772 C CA . VAL A 1 97 ? 7.353 1.727 14.712 1.00 94.62 97 VAL A CA 1
ATOM 773 C C . VAL A 1 97 ? 8.735 1.704 15.361 1.00 94.62 97 VAL A C 1
ATOM 775 O O . VAL A 1 97 ? 8.856 1.320 16.524 1.00 94.62 97 VAL A O 1
ATOM 778 N N . TYR A 1 98 ? 9.759 2.151 14.631 1.00 94.94 98 TYR A N 1
ATOM 779 C CA . TYR A 1 98 ? 11.146 2.236 15.082 1.00 94.94 98 TYR A CA 1
ATOM 780 C C . TYR A 1 98 ? 11.533 3.623 15.599 1.00 94.94 98 TYR A C 1
ATOM 782 O O . TYR A 1 98 ? 12.652 3.819 16.078 1.00 94.94 98 TYR A O 1
ATOM 790 N N . ARG A 1 99 ? 10.625 4.607 15.533 1.00 95.31 99 ARG A N 1
ATOM 791 C CA . ARG A 1 99 ? 10.857 5.917 16.153 1.00 95.31 99 ARG A CA 1
ATOM 792 C C . ARG A 1 99 ? 11.030 5.756 17.666 1.00 95.31 99 ARG A C 1
ATOM 794 O O . ARG A 1 99 ? 10.428 4.884 18.291 1.00 95.31 99 ARG A O 1
ATOM 801 N N . LYS A 1 100 ? 11.835 6.636 18.265 1.00 94.88 100 LYS A N 1
ATOM 802 C CA . LYS A 1 100 ? 12.001 6.700 19.724 1.00 94.88 100 LYS A CA 1
ATOM 803 C C . LYS A 1 100 ? 10.707 7.173 20.385 1.00 94.88 100 LYS A C 1
ATOM 805 O O . LYS A 1 100 ? 9.963 7.971 19.813 1.00 94.88 100 LYS A O 1
ATOM 810 N N . ASP A 1 101 ? 10.453 6.710 21.605 1.00 92.19 101 ASP A N 1
ATOM 811 C CA . ASP A 1 101 ? 9.351 7.236 22.407 1.00 92.19 101 ASP A CA 1
ATOM 812 C C . ASP A 1 101 ? 9.552 8.749 22.673 1.00 92.19 101 ASP A C 1
ATOM 814 O O . ASP A 1 101 ? 10.691 9.202 22.814 1.00 92.19 101 ASP A O 1
ATOM 818 N N . PRO A 1 102 ? 8.470 9.552 22.707 1.00 91.19 102 PRO A N 1
ATOM 819 C CA . PRO A 1 102 ? 7.062 9.150 22.615 1.00 91.19 102 PRO A CA 1
ATOM 820 C C . PRO A 1 102 ? 6.519 9.039 21.175 1.00 91.19 102 PRO A C 1
ATOM 822 O O . PRO A 1 102 ? 5.338 8.759 20.990 1.00 91.19 102 PRO A O 1
ATOM 825 N N . MET A 1 103 ? 7.351 9.256 20.150 1.00 92.50 103 MET A N 1
ATOM 826 C CA . MET A 1 103 ? 6.935 9.326 18.738 1.00 92.50 103 MET A CA 1
ATOM 827 C C . MET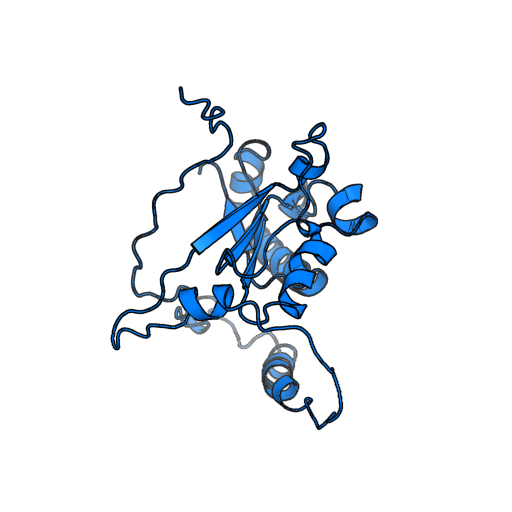 A 1 103 ? 6.797 7.961 18.050 1.00 92.50 103 MET A C 1
ATOM 829 O O . MET A 1 103 ? 6.445 7.897 16.870 1.00 92.50 103 MET A O 1
ATOM 833 N N . ARG A 1 104 ? 7.065 6.866 18.769 1.00 92.75 104 ARG A N 1
ATOM 834 C CA . ARG A 1 104 ? 6.850 5.503 18.286 1.00 92.75 104 ARG A CA 1
ATOM 835 C C . ARG A 1 104 ? 5.385 5.288 17.925 1.00 92.75 104 ARG A C 1
ATOM 837 O O . ARG A 1 104 ? 4.507 5.360 18.794 1.00 92.75 104 ARG A O 1
ATOM 844 N N . PHE A 1 105 ? 5.120 4.959 16.668 1.00 92.56 105 PHE A N 1
ATOM 845 C CA . PHE A 1 105 ? 3.762 4.841 16.150 1.00 92.56 105 PHE A CA 1
ATOM 846 C C . PHE A 1 105 ? 3.553 3.501 15.453 1.00 92.56 105 PHE A C 1
ATOM 848 O O . PHE A 1 105 ? 4.413 3.049 14.715 1.00 92.56 105 PHE A O 1
ATOM 855 N N . SER A 1 106 ? 2.407 2.871 15.692 1.00 89.38 106 SER A N 1
ATOM 856 C CA . SER A 1 106 ? 1.957 1.686 14.963 1.00 89.38 106 SER A CA 1
ATOM 857 C C . SER A 1 106 ? 0.474 1.833 14.645 1.00 89.38 106 SER A C 1
ATOM 859 O O . SER A 1 106 ? -0.233 2.592 15.315 1.00 89.38 106 SER A O 1
ATOM 861 N N . SER A 1 107 ? -0.013 1.073 13.665 1.00 86.62 107 SER A N 1
ATOM 862 C CA . SER A 1 107 ? -1.425 1.080 13.254 1.00 86.62 107 SER A CA 1
ATOM 863 C C . SER A 1 107 ? -2.402 0.785 14.402 1.00 86.62 107 SER A C 1
ATOM 865 O O . SER A 1 107 ? -3.533 1.255 14.377 1.00 86.62 107 SER A O 1
ATOM 867 N N . LEU A 1 108 ? -1.957 0.099 15.460 1.00 84.06 108 LEU A N 1
ATOM 868 C CA . LEU A 1 108 ? -2.752 -0.158 16.669 1.00 84.06 108 LEU A CA 1
ATOM 869 C C . LEU A 1 108 ? -3.114 1.108 17.463 1.00 84.06 108 LEU A C 1
ATOM 871 O O . LEU A 1 108 ? -4.029 1.067 18.279 1.00 84.06 108 LEU A O 1
ATOM 875 N N . LYS A 1 109 ? -2.390 2.216 17.266 1.00 83.88 109 LYS A N 1
ATOM 876 C CA . LYS A 1 109 ? -2.666 3.507 17.918 1.00 83.88 109 LYS A CA 1
ATOM 877 C C . LYS A 1 109 ? -3.577 4.416 17.081 1.00 83.88 109 LYS A C 1
ATOM 879 O O . LYS A 1 109 ? -3.826 5.549 17.488 1.00 83.88 109 LYS A O 1
ATOM 884 N N . LEU A 1 110 ? -4.021 3.962 15.909 1.00 90.25 110 LEU A N 1
ATOM 885 C CA . LEU A 1 110 ? -4.806 4.754 14.968 1.00 90.25 110 LEU A CA 1
ATOM 886 C C . LEU A 1 110 ? -6.303 4.665 15.305 1.00 90.25 110 LEU A C 1
ATOM 888 O O . LEU A 1 110 ? -6.807 3.581 15.589 1.00 90.25 110 LEU A O 1
ATOM 892 N N . ASP A 1 111 ? -7.014 5.795 15.255 1.00 93.06 111 ASP A N 1
ATOM 893 C CA . ASP A 1 111 ? -8.481 5.828 15.347 1.00 93.06 111 ASP A CA 1
ATOM 894 C C . ASP A 1 111 ? -9.098 5.385 14.002 1.00 93.06 111 ASP A C 1
ATOM 896 O O . ASP A 1 111 ? -8.964 6.116 13.015 1.00 93.06 111 ASP A O 1
ATOM 900 N N . PRO A 1 112 ? -9.787 4.225 13.924 1.00 92.75 112 PRO A N 1
ATOM 901 C CA . PRO A 1 112 ? -10.314 3.685 12.665 1.00 92.75 112 PRO A CA 1
ATOM 902 C C . PRO A 1 112 ? -11.372 4.556 11.977 1.00 92.75 112 PRO A C 1
ATOM 904 O O . PRO A 1 112 ? -11.763 4.242 10.852 1.00 92.75 112 PRO A O 1
ATOM 907 N N . PHE A 1 113 ? -11.871 5.605 12.637 1.00 95.00 113 PHE A N 1
ATOM 908 C CA . PHE A 1 113 ? -12.875 6.525 12.094 1.00 95.00 113 PHE A CA 1
ATOM 909 C C . PHE A 1 113 ? -12.295 7.871 11.644 1.00 95.00 113 PHE A C 1
ATOM 911 O O . PHE A 1 113 ? -13.022 8.670 11.058 1.00 95.00 113 PHE A O 1
ATOM 918 N N . ALA A 1 114 ? -11.005 8.127 11.886 1.00 92.88 114 ALA A N 1
ATOM 919 C CA . ALA A 1 114 ? -10.366 9.392 11.521 1.00 92.88 114 ALA A CA 1
ATOM 920 C C . ALA A 1 114 ? -10.188 9.569 10.002 1.00 92.88 114 ALA A C 1
ATOM 922 O O . ALA A 1 114 ? -10.114 10.698 9.520 1.00 92.88 114 ALA A O 1
ATOM 923 N N . CYS A 1 115 ? -10.119 8.466 9.250 1.00 94.94 115 CYS A N 1
ATOM 924 C CA . CYS A 1 115 ? -9.870 8.461 7.810 1.00 94.94 115 CYS A CA 1
ATOM 925 C C . CYS A 1 115 ? -10.874 7.551 7.092 1.00 94.94 115 CYS A C 1
ATOM 927 O O . CYS A 1 115 ? -11.365 6.574 7.655 1.00 94.94 115 CYS A O 1
ATOM 929 N N . THR A 1 116 ? -11.150 7.854 5.825 1.00 96.31 116 THR A N 1
ATOM 930 C CA . THR A 1 116 ? -11.957 6.985 4.944 1.00 96.31 116 THR A CA 1
ATOM 931 C C . THR A 1 116 ? -11.109 5.884 4.306 1.00 96.31 116 THR A C 1
ATOM 933 O O . THR A 1 116 ? -11.576 4.762 4.108 1.00 96.31 116 THR A O 1
ATOM 936 N N . HIS A 1 117 ? -9.848 6.213 4.018 1.00 98.19 117 HIS A N 1
ATOM 937 C CA . HIS A 1 117 ? -8.865 5.338 3.408 1.00 98.19 117 HIS A CA 1
ATOM 938 C C . HIS A 1 117 ? -7.574 5.421 4.214 1.00 98.19 117 HIS A C 1
ATOM 940 O O . HIS A 1 117 ? -7.136 6.514 4.583 1.00 98.19 117 HIS A O 1
ATOM 946 N N . LEU A 1 118 ? -6.950 4.277 4.456 1.00 98.19 118 LEU A N 1
ATOM 947 C CA . LEU A 1 118 ? -5.579 4.217 4.931 1.00 98.19 118 LEU A CA 1
ATOM 948 C C . LEU A 1 118 ? -4.682 3.620 3.854 1.00 98.19 118 LEU A C 1
ATOM 950 O O . LEU A 1 118 ? -5.088 2.694 3.157 1.00 98.19 118 LEU A O 1
ATOM 954 N N . VAL A 1 119 ? -3.452 4.109 3.770 1.00 98.62 119 VAL A N 1
ATOM 955 C CA . VAL A 1 119 ? -2.426 3.588 2.867 1.00 98.62 119 VAL A CA 1
ATOM 956 C C . VAL A 1 119 ? -1.232 3.143 3.704 1.00 98.62 119 VAL A C 1
ATOM 958 O O . VAL A 1 119 ? -0.631 3.960 4.398 1.00 98.62 119 VAL A O 1
ATOM 961 N N . TYR A 1 120 ? -0.918 1.847 3.697 1.00 98.44 120 TYR A N 1
ATOM 962 C CA . TYR A 1 120 ? 0.291 1.325 4.335 1.00 98.44 120 TYR A CA 1
ATOM 963 C C . TYR A 1 120 ? 1.489 1.653 3.443 1.00 98.44 120 TYR A C 1
ATOM 965 O O . TYR A 1 120 ? 1.532 1.232 2.291 1.00 98.44 120 TYR A O 1
ATOM 973 N N . ALA A 1 121 ? 2.457 2.384 3.978 1.00 97.50 121 ALA A N 1
ATOM 974 C CA . ALA A 1 121 ? 3.670 2.805 3.291 1.00 97.50 121 ALA A CA 1
ATOM 975 C C . ALA A 1 121 ? 4.880 2.095 3.931 1.00 97.50 121 ALA A C 1
ATOM 977 O O . ALA A 1 121 ? 5.162 2.306 5.105 1.00 97.50 121 ALA A O 1
ATOM 978 N N . PHE A 1 122 ? 5.602 1.202 3.258 1.00 98.06 122 PHE A N 1
ATOM 979 C CA . PHE A 1 122 ? 5.472 0.782 1.861 1.00 98.06 122 PHE A CA 1
ATOM 980 C C . PHE A 1 122 ? 5.750 -0.722 1.716 1.00 98.06 122 PHE A C 1
ATOM 982 O O . PHE A 1 122 ? 6.290 -1.372 2.612 1.00 98.06 122 PHE A O 1
ATOM 989 N N . ALA A 1 123 ? 5.376 -1.266 0.564 1.00 98.31 123 ALA A N 1
ATOM 990 C CA . ALA A 1 123 ? 5.984 -2.445 -0.036 1.00 98.31 123 ALA A CA 1
ATOM 991 C C . ALA A 1 123 ? 7.014 -2.009 -1.103 1.00 98.31 123 ALA A C 1
ATOM 993 O O . ALA A 1 123 ? 7.030 -0.862 -1.550 1.00 98.31 123 ALA A O 1
ATOM 994 N N . THR A 1 124 ? 7.875 -2.931 -1.527 1.00 97.94 124 THR A N 1
ATOM 995 C CA . THR A 1 124 ? 8.973 -2.695 -2.484 1.00 97.94 124 THR A CA 1
ATOM 996 C C . THR A 1 124 ? 8.888 -3.673 -3.662 1.00 97.94 124 THR A C 1
ATOM 998 O O . THR A 1 124 ? 8.064 -4.592 -3.662 1.00 97.94 124 THR A O 1
ATOM 1001 N N . LEU A 1 125 ? 9.709 -3.472 -4.694 1.00 98.19 125 LEU A N 1
ATOM 1002 C CA . LEU A 1 125 ? 9.885 -4.415 -5.795 1.00 98.19 125 LEU A CA 1
ATOM 1003 C C . LEU A 1 125 ? 11.077 -5.342 -5.545 1.00 98.19 125 LEU A C 1
ATOM 1005 O O . LEU A 1 125 ? 12.176 -4.882 -5.221 1.00 98.19 125 LEU A O 1
ATOM 1009 N N . ASP A 1 126 ? 10.898 -6.633 -5.806 1.00 97.69 126 ASP A N 1
ATOM 1010 C CA . ASP A 1 126 ? 12.008 -7.578 -5.885 1.00 97.69 126 ASP A CA 1
ATOM 1011 C C . ASP A 1 126 ? 13.007 -7.128 -6.972 1.00 97.69 126 ASP A C 1
ATOM 1013 O O . ASP A 1 126 ? 12.599 -6.804 -8.093 1.00 97.69 126 ASP A O 1
ATOM 1017 N N . PRO A 1 127 ? 14.320 -7.086 -6.680 1.00 96.31 127 PRO A N 1
ATOM 1018 C CA . PRO A 1 127 ? 15.306 -6.509 -7.590 1.00 96.31 127 PRO A CA 1
ATOM 1019 C C . PRO A 1 127 ? 15.548 -7.314 -8.875 1.00 96.31 127 PRO A C 1
ATOM 1021 O O . PRO A 1 127 ? 16.188 -6.787 -9.783 1.00 96.31 127 PRO A O 1
ATOM 1024 N N . HIS A 1 128 ? 15.062 -8.556 -8.971 1.00 95.38 128 HIS A N 1
ATOM 1025 C CA . HIS A 1 128 ? 15.298 -9.427 -10.128 1.00 95.38 128 HIS A CA 1
ATOM 1026 C C . HIS A 1 128 ? 14.026 -9.666 -10.944 1.00 95.38 128 HIS A C 1
ATOM 1028 O O . HIS A 1 128 ? 14.029 -9.560 -12.168 1.00 95.38 128 HIS A O 1
ATOM 1034 N N . SER A 1 129 ? 12.942 -10.019 -10.263 1.00 97.19 129 SER A N 1
ATOM 1035 C CA . SER A 1 129 ? 11.653 -10.369 -10.858 1.00 97.19 129 SER A CA 1
ATOM 1036 C C . SER A 1 129 ? 10.709 -9.176 -10.991 1.00 97.19 129 SER A C 1
ATOM 1038 O O . SER A 1 129 ? 9.740 -9.255 -11.746 1.00 97.19 129 SER A O 1
ATOM 1040 N N . PHE A 1 130 ? 10.992 -8.075 -10.285 1.00 98.12 130 PHE A N 1
ATOM 1041 C CA . PHE A 1 130 ? 10.168 -6.867 -10.238 1.00 98.12 130 PHE A CA 1
ATOM 1042 C C . PHE A 1 130 ? 8.735 -7.101 -9.742 1.00 98.12 130 PHE A C 1
ATOM 1044 O O . PHE A 1 130 ? 7.828 -6.324 -10.043 1.00 98.12 130 PHE A O 1
ATOM 1051 N N . THR A 1 131 ? 8.518 -8.175 -8.985 1.00 98.38 131 THR A N 1
ATOM 1052 C CA . THR A 1 131 ? 7.257 -8.439 -8.292 1.00 98.38 131 THR A CA 1
ATOM 1053 C C . THR A 1 131 ? 7.192 -7.676 -6.976 1.00 98.38 131 THR A C 1
ATOM 1055 O O . THR A 1 131 ? 8.227 -7.383 -6.380 1.00 98.38 131 THR A O 1
ATOM 1058 N N . ILE A 1 132 ? 5.985 -7.385 -6.491 1.00 98.62 132 ILE A N 1
ATOM 1059 C CA . ILE A 1 132 ? 5.799 -6.785 -5.162 1.00 98.62 132 ILE A CA 1
ATOM 1060 C C . ILE A 1 132 ? 6.326 -7.717 -4.057 1.00 98.62 132 ILE A C 1
ATOM 1062 O O . ILE A 1 132 ? 6.127 -8.933 -4.110 1.00 98.62 132 ILE A O 1
ATOM 1066 N N . MET A 1 133 ? 6.960 -7.144 -3.039 1.00 98.12 133 MET A N 1
ATOM 1067 C CA . MET A 1 133 ? 7.377 -7.832 -1.817 1.00 98.12 133 MET A CA 1
ATOM 1068 C C . MET A 1 133 ? 7.313 -6.883 -0.604 1.00 98.12 133 MET A C 1
ATOM 1070 O O . MET A 1 133 ? 7.301 -5.662 -0.790 1.00 98.12 133 MET A O 1
ATOM 1074 N N . PRO A 1 134 ? 7.267 -7.398 0.640 1.00 98.06 134 PRO A N 1
ATOM 1075 C CA . PRO A 1 134 ? 7.314 -6.553 1.831 1.00 98.06 134 PRO A CA 1
ATOM 1076 C C . PRO A 1 134 ? 8.621 -5.760 1.897 1.00 98.06 134 PRO A C 1
ATOM 1078 O O . PRO A 1 134 ? 9.673 -6.279 1.521 1.00 98.06 134 PRO A O 1
ATOM 1081 N N . GLN A 1 135 ? 8.570 -4.521 2.389 1.00 96.94 135 GLN A N 1
ATOM 1082 C CA . GLN A 1 135 ? 9.787 -3.728 2.574 1.00 96.94 135 GLN A CA 1
ATOM 1083 C C . GLN A 1 135 ? 10.544 -4.150 3.839 1.00 96.94 135 GLN A C 1
ATOM 1085 O O . GLN A 1 135 ? 11.774 -4.183 3.836 1.00 96.94 135 GLN A O 1
ATOM 1090 N N . ASP A 1 136 ? 9.822 -4.489 4.908 1.00 97.06 136 ASP A N 1
ATOM 1091 C CA . ASP A 1 136 ? 10.385 -5.004 6.155 1.00 97.06 136 ASP A CA 1
ATOM 1092 C C . ASP A 1 136 ? 9.648 -6.289 6.537 1.00 97.06 136 ASP A C 1
ATOM 1094 O O . ASP A 1 136 ? 8.677 -6.265 7.287 1.00 97.06 136 ASP A O 1
ATOM 1098 N N . GLU A 1 137 ? 10.089 -7.430 6.003 1.00 96.94 137 GLU A N 1
ATOM 1099 C CA . GLU A 1 137 ? 9.428 -8.724 6.223 1.00 96.94 137 GLU A CA 1
ATOM 1100 C C . GLU A 1 137 ? 9.296 -9.086 7.715 1.00 96.94 137 GLU A C 1
ATOM 1102 O O . GLU A 1 137 ? 8.262 -9.605 8.151 1.00 96.94 137 GLU A O 1
ATOM 1107 N N . GLU A 1 138 ? 10.303 -8.752 8.525 1.00 96.31 138 GLU A N 1
ATOM 1108 C CA . GLU A 1 138 ? 10.302 -9.009 9.966 1.00 96.31 138 GLU A CA 1
ATOM 1109 C C . GLU A 1 138 ? 9.181 -8.230 10.671 1.00 96.31 138 GLU A C 1
ATOM 1111 O O . GLU A 1 138 ? 8.499 -8.754 11.557 1.00 96.31 138 GLU A O 1
ATOM 1116 N N . TYR A 1 139 ? 8.941 -6.975 10.296 1.00 96.12 139 TYR A N 1
ATOM 1117 C CA . TYR A 1 139 ? 7.842 -6.214 10.883 1.00 96.12 139 TYR A CA 1
ATOM 1118 C C . TYR A 1 139 ? 6.492 -6.488 10.216 1.00 96.12 139 TYR A C 1
ATOM 1120 O O . TYR A 1 139 ? 5.504 -6.815 10.885 1.00 96.12 139 TYR A O 1
ATOM 1128 N N . ASP A 1 140 ? 6.450 -6.352 8.898 1.00 97.50 140 ASP A N 1
ATOM 1129 C CA . ASP A 1 140 ? 5.245 -6.377 8.082 1.00 97.50 140 ASP A CA 1
ATOM 1130 C C . ASP A 1 140 ? 4.539 -7.736 8.176 1.00 97.50 140 ASP A C 1
ATOM 1132 O O . ASP A 1 140 ? 3.315 -7.797 8.365 1.00 97.50 140 ASP A O 1
ATO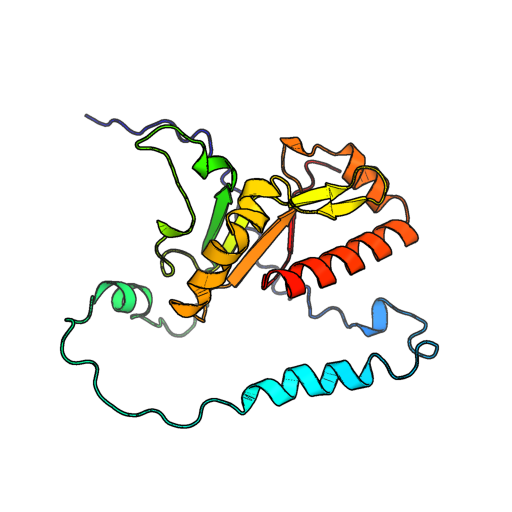M 1136 N N . ILE A 1 141 ? 5.322 -8.822 8.113 1.00 97.12 141 ILE A N 1
ATOM 1137 C CA . ILE A 1 141 ? 4.838 -10.204 8.076 1.00 97.12 141 ILE A CA 1
ATOM 1138 C C . ILE A 1 141 ? 4.983 -10.880 9.437 1.00 97.12 141 ILE A C 1
ATOM 1140 O O . ILE A 1 141 ? 3.971 -11.287 10.016 1.00 97.12 141 ILE A O 1
ATOM 1144 N N . VAL A 1 142 ? 6.209 -10.992 9.962 1.00 96.50 142 VAL A N 1
ATOM 1145 C CA . VAL A 1 142 ? 6.492 -11.818 11.152 1.00 96.50 142 VAL A CA 1
ATOM 1146 C C . VAL A 1 142 ? 5.851 -11.217 12.404 1.00 96.50 142 VAL A C 1
ATOM 1148 O O . VAL A 1 142 ? 5.117 -11.904 13.118 1.00 96.50 142 VAL A O 1
ATOM 1151 N N . LYS A 1 143 ? 6.035 -9.913 12.642 1.00 94.88 143 LYS A N 1
ATOM 1152 C CA . LYS A 1 143 ? 5.368 -9.186 13.741 1.00 94.88 143 LYS A CA 1
ATOM 1153 C C . LYS A 1 143 ? 3.933 -8.771 13.410 1.00 94.88 143 LYS A C 1
ATOM 1155 O O . LYS A 1 143 ? 3.202 -8.335 14.301 1.00 94.88 143 LYS A O 1
ATOM 1160 N N . GLY A 1 144 ? 3.509 -8.944 12.159 1.00 96.38 144 GLY A N 1
ATOM 1161 C CA . GLY A 1 144 ? 2.130 -8.765 11.722 1.00 96.38 144 GLY A CA 1
ATOM 1162 C C . GLY A 1 144 ? 1.701 -7.310 11.531 1.00 96.38 144 GLY A C 1
ATOM 1163 O O . GLY A 1 144 ? 0.529 -7.007 11.767 1.00 96.38 144 GLY A O 1
ATOM 1164 N N . GLY A 1 145 ? 2.600 -6.424 11.095 1.00 96.56 145 GLY A N 1
ATOM 1165 C CA . GLY A 1 145 ? 2.291 -5.025 10.774 1.00 96.56 145 GLY A CA 1
ATOM 1166 C C . GLY A 1 145 ? 1.109 -4.873 9.809 1.00 96.56 145 GLY A C 1
ATOM 1167 O O . GLY A 1 145 ? 0.145 -4.160 10.116 1.00 96.56 145 GLY A O 1
ATOM 1168 N N . TYR A 1 146 ? 1.105 -5.629 8.703 1.00 98.06 146 TYR A N 1
ATOM 1169 C CA . TYR A 1 146 ? -0.011 -5.627 7.746 1.00 98.06 146 TYR A CA 1
ATOM 1170 C C . TYR A 1 146 ? -1.309 -6.112 8.388 1.00 98.06 146 TYR A C 1
ATOM 1172 O O . TYR A 1 146 ? -2.356 -5.472 8.270 1.00 98.06 146 TYR A O 1
ATOM 1180 N N . ARG A 1 147 ? -1.239 -7.217 9.142 1.00 97.75 147 ARG A N 1
ATOM 1181 C CA . ARG A 1 147 ? -2.404 -7.807 9.814 1.00 97.75 147 ARG A CA 1
ATOM 1182 C C . ARG A 1 147 ? -3.020 -6.845 10.828 1.00 97.75 147 ARG A C 1
ATOM 1184 O O . ARG A 1 147 ? -4.244 -6.781 10.929 1.00 97.75 147 ARG A O 1
ATOM 1191 N N . ALA A 1 148 ? -2.192 -6.110 11.568 1.00 96.94 148 ALA A N 1
ATOM 1192 C CA . ALA A 1 148 ? -2.647 -5.122 12.537 1.00 96.94 148 ALA A CA 1
ATOM 1193 C C . ALA A 1 148 ? -3.421 -3.984 11.858 1.00 96.94 148 ALA A C 1
ATOM 1195 O O . ALA A 1 148 ? -4.506 -3.630 12.316 1.00 96.94 148 ALA A O 1
ATOM 1196 N N . MET A 1 149 ? -2.913 -3.465 10.735 1.00 97.00 149 MET A N 1
ATOM 1197 C CA . MET A 1 149 ? -3.572 -2.384 10.001 1.00 97.00 149 MET A CA 1
ATOM 1198 C C . MET A 1 149 ? -4.857 -2.854 9.316 1.00 97.00 149 MET A C 1
ATOM 1200 O O . MET A 1 149 ? -5.919 -2.283 9.552 1.00 97.00 149 MET A O 1
ATOM 1204 N N . VAL A 1 150 ? -4.803 -3.947 8.548 1.00 97.94 150 VAL A N 1
ATOM 1205 C CA . VAL A 1 150 ? -5.982 -4.536 7.886 1.00 97.94 150 VAL A CA 1
ATOM 1206 C C . VAL A 1 150 ? -7.060 -4.933 8.904 1.00 97.94 150 VAL A C 1
ATOM 1208 O O . VAL A 1 150 ? -8.259 -4.812 8.637 1.00 97.94 150 VAL A O 1
ATOM 1211 N N . GLY A 1 151 ? -6.649 -5.344 10.107 1.00 97.38 151 GLY A N 1
ATOM 1212 C CA . GLY A 1 151 ? -7.532 -5.684 11.220 1.00 97.38 151 GLY A CA 1
ATOM 1213 C C . GLY A 1 151 ? -8.439 -4.545 11.697 1.00 97.38 151 GLY A C 1
ATOM 1214 O O . GLY A 1 151 ? -9.503 -4.835 12.247 1.00 97.38 151 GLY A O 1
ATOM 1215 N N . LEU A 1 152 ? -8.097 -3.276 11.434 1.00 96.50 152 LEU A N 1
ATOM 1216 C CA . LEU A 1 152 ? -8.932 -2.120 11.793 1.00 96.50 152 LEU A CA 1
ATOM 1217 C C . LEU A 1 152 ? -10.308 -2.152 11.104 1.00 96.50 152 LEU A C 1
ATOM 1219 O O . LEU A 1 152 ? -11.283 -1.642 11.661 1.00 96.50 152 LEU A O 1
ATOM 1223 N N . LYS A 1 153 ? -10.436 -2.856 9.967 1.00 96.38 153 LYS A N 1
ATOM 1224 C CA . LYS A 1 153 ? -11.726 -3.091 9.292 1.00 96.38 153 LYS A CA 1
ATOM 1225 C C . LYS A 1 153 ? -12.734 -3.867 10.141 1.00 96.38 153 LYS A C 1
ATOM 1227 O O . LYS A 1 153 ? -13.932 -3.798 9.889 1.00 96.38 153 LYS A O 1
ATOM 1232 N N . ARG A 1 154 ? -12.285 -4.592 11.174 1.00 96.25 154 ARG A N 1
ATOM 1233 C CA . ARG A 1 154 ? -13.190 -5.251 12.134 1.00 96.25 154 ARG A CA 1
ATOM 1234 C C . ARG A 1 154 ? -13.925 -4.247 13.022 1.00 96.25 154 ARG A C 1
ATOM 1236 O O . ARG A 1 154 ? -15.009 -4.557 13.499 1.00 96.25 154 ARG A O 1
ATOM 1243 N N . ILE A 1 155 ? -13.330 -3.073 13.244 1.00 96.50 155 ILE A N 1
ATOM 1244 C CA . ILE A 1 155 ? -13.898 -1.984 14.048 1.00 96.50 155 ILE A CA 1
ATOM 1245 C C . ILE A 1 155 ? -14.687 -1.030 13.146 1.00 96.50 155 ILE A C 1
ATOM 1247 O O . ILE A 1 155 ? -15.809 -0.659 13.480 1.00 96.50 155 ILE A O 1
ATOM 1251 N N . ASN A 1 156 ? -14.130 -0.678 11.983 1.00 96.75 156 ASN A N 1
ATOM 1252 C CA . ASN A 1 156 ? -14.802 0.124 10.963 1.00 96.75 156 ASN A CA 1
ATOM 1253 C C . ASN A 1 156 ? -14.866 -0.638 9.622 1.00 96.75 156 ASN A C 1
ATOM 1255 O O . ASN A 1 156 ? -13.947 -0.518 8.812 1.00 96.75 156 ASN A O 1
ATOM 1259 N N . PRO A 1 157 ? -15.951 -1.386 9.342 1.00 96.69 157 PRO A N 1
ATOM 1260 C CA . PRO A 1 157 ? -16.098 -2.140 8.091 1.00 96.69 157 PRO A CA 1
ATOM 1261 C C . PRO A 1 157 ? -16.166 -1.287 6.815 1.00 96.69 157 PRO A C 1
ATOM 1263 O O . PRO A 1 157 ? -16.063 -1.834 5.719 1.00 96.69 157 PRO A O 1
ATOM 1266 N N . GLN A 1 158 ? -16.371 0.031 6.935 1.00 95.94 158 GLN A N 1
ATOM 1267 C CA . GLN A 1 158 ? -16.382 0.951 5.791 1.00 95.94 158 GLN A CA 1
ATOM 1268 C C . GLN A 1 158 ? -14.976 1.438 5.413 1.00 95.94 158 GLN A C 1
ATOM 1270 O O . GLN A 1 158 ? -14.793 1.948 4.309 1.00 95.94 158 GLN A O 1
ATOM 1275 N N . LEU A 1 159 ? -13.992 1.264 6.302 1.00 96.31 159 LEU A N 1
ATOM 1276 C CA . LEU A 1 159 ? -12.608 1.669 6.082 1.00 96.31 159 LEU A CA 1
ATOM 1277 C C . LEU A 1 159 ? -11.991 0.893 4.913 1.00 96.31 159 LEU A C 1
ATOM 1279 O O . LEU A 1 159 ? -12.056 -0.338 4.874 1.00 96.31 159 LEU A O 1
ATOM 1283 N N . LYS A 1 160 ? -11.355 1.610 3.985 1.00 98.31 160 LYS A N 1
ATOM 1284 C CA . LYS A 1 160 ? -10.558 1.019 2.902 1.00 98.31 160 LYS A CA 1
ATOM 1285 C C . LYS A 1 160 ? -9.082 1.086 3.244 1.00 98.31 160 LYS A C 1
ATOM 1287 O O . LYS A 1 160 ? -8.607 2.113 3.717 1.00 98.31 160 LYS A O 1
ATOM 1292 N N . ILE A 1 161 ? -8.358 -0.004 3.028 1.00 98.50 161 ILE A N 1
ATOM 1293 C CA . ILE A 1 161 ? -6.944 -0.096 3.393 1.00 98.50 161 ILE A CA 1
ATOM 1294 C C . ILE A 1 161 ? -6.148 -0.580 2.190 1.00 98.50 161 ILE A C 1
ATOM 1296 O O . ILE A 1 161 ? -6.329 -1.708 1.740 1.00 98.50 161 ILE A O 1
ATOM 1300 N N . LEU A 1 162 ? -5.274 0.280 1.681 1.00 98.81 162 LEU A N 1
ATOM 1301 C CA . LEU A 1 162 ? -4.413 0.027 0.534 1.00 98.81 162 LEU A CA 1
ATOM 1302 C C . LEU A 1 162 ? -2.973 -0.222 0.998 1.00 98.81 162 LEU A C 1
ATOM 1304 O O . LEU A 1 162 ? -2.584 0.190 2.093 1.00 98.81 162 LEU A O 1
ATOM 1308 N N . ILE A 1 163 ? -2.184 -0.871 0.148 1.00 98.81 163 ILE A N 1
ATOM 1309 C CA . ILE A 1 163 ? -0.723 -0.945 0.263 1.00 98.81 163 ILE A CA 1
ATOM 1310 C C . ILE A 1 163 ? -0.110 -0.043 -0.809 1.00 98.81 163 ILE A C 1
ATOM 1312 O O . ILE A 1 163 ? -0.503 -0.131 -1.972 1.00 98.81 163 ILE A O 1
ATOM 1316 N N . SER A 1 164 ? 0.829 0.817 -0.424 1.00 98.75 164 SER A N 1
ATOM 1317 C CA . SER A 1 164 ? 1.623 1.605 -1.367 1.00 98.75 164 SER A CA 1
ATOM 1318 C C . SER A 1 164 ? 2.905 0.870 -1.727 1.00 98.75 164 SER A C 1
ATOM 1320 O O . SER A 1 164 ? 3.572 0.332 -0.843 1.00 98.75 164 SER A O 1
ATOM 1322 N N . VAL A 1 165 ? 3.249 0.833 -3.013 1.00 98.50 165 VAL A N 1
ATOM 1323 C CA . VAL A 1 165 ? 4.528 0.307 -3.508 1.00 98.50 165 VAL A CA 1
ATOM 1324 C C . VAL A 1 165 ? 5.351 1.464 -4.041 1.00 98.50 165 VAL A C 1
ATOM 1326 O O . VAL A 1 165 ? 4.908 2.141 -4.970 1.00 98.50 165 VAL A O 1
ATOM 1329 N N . GLY A 1 166 ? 6.556 1.652 -3.501 1.00 96.75 166 GLY A N 1
ATOM 1330 C CA . GLY A 1 166 ? 7.487 2.673 -3.973 1.00 96.75 166 GLY A CA 1
ATOM 1331 C C . GLY A 1 166 ? 7.975 3.619 -2.887 1.00 96.75 166 GLY A C 1
ATOM 1332 O O . GLY A 1 166 ? 8.539 3.183 -1.884 1.00 96.75 166 GLY A O 1
ATOM 1333 N N . GLY A 1 167 ? 7.801 4.915 -3.135 1.00 94.19 167 GLY A N 1
ATOM 1334 C CA . GLY A 1 167 ? 8.315 5.995 -2.304 1.00 94.19 167 GLY A CA 1
ATOM 1335 C C . GLY A 1 167 ? 9.775 6.346 -2.603 1.00 94.19 167 GLY A C 1
ATOM 1336 O O . GLY A 1 167 ? 10.491 5.651 -3.328 1.00 94.19 167 GLY A O 1
ATOM 1337 N N . TRP A 1 168 ? 10.236 7.444 -2.006 1.00 92.12 168 TRP A N 1
ATOM 1338 C CA . TRP A 1 168 ? 11.556 8.029 -2.267 1.00 92.12 168 TRP A CA 1
ATOM 1339 C C . TRP A 1 168 ? 12.732 7.040 -2.168 1.00 92.12 168 TRP A C 1
ATOM 1341 O O . TRP A 1 168 ? 13.655 7.083 -2.980 1.00 92.12 168 TRP A O 1
ATOM 1351 N N . VAL A 1 169 ? 12.714 6.141 -1.175 1.00 90.50 169 VAL A N 1
ATOM 1352 C CA . VAL A 1 169 ? 13.815 5.188 -0.923 1.00 90.50 169 VAL A CA 1
ATOM 1353 C C . VAL A 1 169 ? 13.902 4.108 -2.004 1.00 90.50 169 VAL A C 1
ATOM 1355 O O . VAL A 1 169 ? 15.001 3.657 -2.321 1.00 90.50 169 VAL A O 1
ATOM 1358 N N . GLU A 1 170 ? 12.771 3.714 -2.592 1.00 93.31 170 GLU A N 1
ATOM 1359 C CA . GLU A 1 170 ? 12.731 2.729 -3.677 1.00 93.31 170 GLU A CA 1
ATOM 1360 C C . GLU A 1 170 ? 13.389 3.269 -4.957 1.00 93.31 170 GLU A C 1
ATOM 1362 O O . GLU A 1 170 ? 14.002 2.521 -5.729 1.00 93.31 170 GLU A O 1
ATOM 1367 N N . 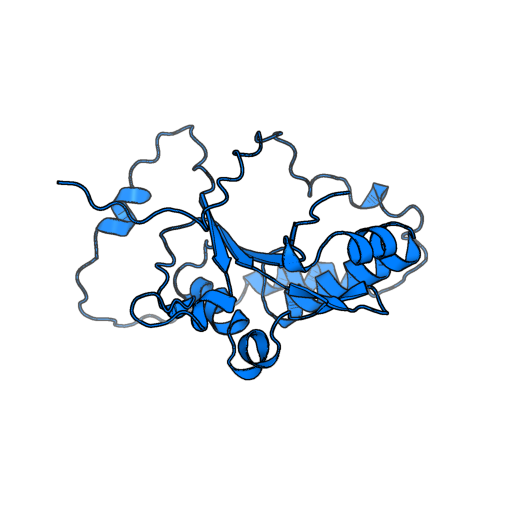GLY A 1 171 ? 13.289 4.585 -5.165 1.00 92.62 171 GLY A N 1
ATOM 1368 C CA . GLY A 1 171 ? 13.761 5.264 -6.362 1.00 92.62 171 GLY A CA 1
ATOM 1369 C C . GLY A 1 171 ? 13.023 4.810 -7.626 1.00 92.62 171 GLY A C 1
ATOM 1370 O O . GLY A 1 171 ? 11.957 4.205 -7.585 1.00 92.62 171 GLY A O 1
ATOM 1371 N N . SER A 1 172 ? 13.601 5.109 -8.792 1.00 95.56 172 SER A N 1
ATOM 1372 C CA . SER A 1 172 ? 12.915 4.934 -10.086 1.00 95.56 172 SER A CA 1
ATOM 1373 C C . SER A 1 172 ? 13.378 3.751 -10.931 1.00 95.56 172 SER A C 1
ATOM 1375 O O . SER A 1 172 ? 12.660 3.317 -11.830 1.00 95.56 172 SER A O 1
ATOM 1377 N N . HIS A 1 173 ? 14.581 3.223 -10.693 1.00 96.94 173 HIS A N 1
ATOM 1378 C CA . HIS A 1 173 ? 15.199 2.281 -11.631 1.00 96.94 173 HIS A CA 1
ATOM 1379 C C . HIS A 1 173 ? 14.404 0.972 -11.763 1.00 96.94 173 HIS A C 1
ATOM 1381 O O . HIS A 1 173 ? 14.114 0.543 -12.878 1.00 96.94 173 HIS A O 1
ATOM 1387 N N . LYS A 1 174 ? 13.998 0.357 -10.640 1.00 96.94 174 LYS A N 1
ATOM 1388 C CA . LYS A 1 174 ? 13.207 -0.888 -10.657 1.00 96.94 174 LYS A CA 1
ATOM 1389 C C . LYS A 1 174 ? 11.836 -0.684 -11.306 1.00 96.94 174 LYS A C 1
ATOM 1391 O O . LYS A 1 174 ? 11.422 -1.531 -12.090 1.00 96.94 174 LYS A O 1
ATOM 1396 N N . PHE A 1 175 ? 11.179 0.454 -11.067 1.00 97.88 175 PHE A N 1
ATOM 1397 C CA . PHE A 1 175 ? 9.922 0.791 -11.742 1.00 97.88 175 PHE A CA 1
ATOM 1398 C C . PHE A 1 175 ? 10.094 0.948 -13.249 1.00 97.88 175 PHE A C 1
ATOM 1400 O O . PHE A 1 175 ? 9.307 0.384 -14.003 1.00 97.88 175 PHE A O 1
ATOM 1407 N N . SER A 1 176 ? 11.141 1.645 -13.697 1.00 97.88 176 SER A N 1
ATOM 1408 C CA . SER A 1 176 ? 11.429 1.806 -15.125 1.00 97.88 176 SER A CA 1
ATOM 1409 C C . SER A 1 176 ? 11.657 0.452 -15.810 1.00 97.88 176 SER A C 1
ATOM 1411 O O . SER A 1 176 ? 11.053 0.169 -16.846 1.00 97.88 176 SER A O 1
ATOM 1413 N N . GLN A 1 177 ? 12.440 -0.440 -15.189 1.00 98.06 177 GLN A N 1
ATOM 1414 C CA . GLN A 1 177 ? 12.664 -1.801 -15.693 1.00 98.06 177 GLN A CA 1
ATOM 1415 C C . GLN A 1 177 ? 11.370 -2.622 -15.720 1.00 98.06 177 GLN A C 1
ATOM 1417 O O . GLN A 1 177 ? 11.032 -3.201 -16.755 1.00 98.06 177 GLN A O 1
ATOM 1422 N N . MET A 1 178 ? 10.604 -2.608 -14.627 1.00 98.06 178 MET A N 1
ATOM 1423 C CA . MET A 1 178 ? 9.302 -3.270 -14.527 1.00 98.06 178 MET A CA 1
ATOM 1424 C C . MET A 1 178 ? 8.339 -2.797 -15.624 1.00 98.06 178 MET A C 1
ATOM 1426 O O . MET A 1 178 ? 7.711 -3.605 -16.312 1.00 98.06 178 MET A O 1
ATOM 1430 N N . ALA A 1 179 ? 8.274 -1.481 -15.833 1.00 97.94 179 ALA A N 1
ATOM 1431 C CA . ALA A 1 179 ? 7.396 -0.838 -16.796 1.00 97.94 179 ALA A CA 1
ATOM 1432 C C . ALA A 1 179 ? 7.847 -1.025 -18.252 1.00 97.94 179 ALA A C 1
ATOM 1434 O O . ALA A 1 179 ? 7.005 -0.956 -19.147 1.00 97.94 179 ALA A O 1
ATOM 1435 N N . SER A 1 180 ? 9.129 -1.296 -18.516 1.00 97.56 180 SER A N 1
ATOM 1436 C CA . SER A 1 180 ? 9.700 -1.356 -19.872 1.00 97.56 180 SER A CA 1
ATOM 1437 C C . SER A 1 180 ? 9.137 -2.483 -20.752 1.00 97.56 180 SER A C 1
ATOM 1439 O O . SER A 1 180 ? 9.107 -2.365 -21.976 1.00 97.56 180 SER A O 1
ATOM 1441 N N . SER A 1 181 ? 8.641 -3.568 -20.148 1.00 97.62 181 SER A N 1
ATOM 1442 C CA . SER A 1 181 ? 8.205 -4.771 -20.862 1.00 97.62 181 SER A CA 1
ATOM 1443 C C . SER A 1 181 ? 6.775 -5.155 -20.511 1.00 97.62 181 SER A C 1
ATOM 1445 O O . SER A 1 181 ? 6.423 -5.296 -19.343 1.00 97.62 181 SER A O 1
ATOM 1447 N N . ALA A 1 182 ? 5.947 -5.412 -21.528 1.00 97.81 182 ALA A N 1
ATOM 1448 C CA . ALA A 1 182 ? 4.575 -5.887 -21.327 1.00 97.81 182 ALA A CA 1
ATOM 1449 C C . ALA A 1 182 ? 4.519 -7.215 -20.556 1.00 97.81 182 ALA A C 1
ATOM 1451 O O . ALA A 1 182 ? 3.594 -7.438 -19.777 1.00 97.81 182 ALA A O 1
ATOM 1452 N N . LEU A 1 183 ? 5.523 -8.078 -20.752 1.00 97.81 183 LEU A N 1
ATOM 1453 C CA . LEU A 1 183 ? 5.655 -9.325 -20.010 1.00 97.81 183 LEU A CA 1
ATOM 1454 C C . LEU A 1 183 ? 5.923 -9.050 -18.525 1.00 97.81 183 LEU A C 1
ATOM 1456 O O . LEU A 1 183 ? 5.214 -9.586 -17.682 1.00 97.81 183 LEU A O 1
ATOM 1460 N N . ILE A 1 184 ? 6.887 -8.181 -18.213 1.00 97.25 184 ILE A N 1
ATOM 1461 C CA . ILE A 1 184 ? 7.270 -7.884 -16.825 1.00 97.25 184 ILE A CA 1
ATOM 1462 C C . ILE A 1 184 ? 6.136 -7.153 -16.094 1.00 97.25 184 ILE A C 1
ATOM 1464 O O . ILE A 1 184 ? 5.762 -7.562 -14.998 1.00 97.25 184 ILE A O 1
ATOM 1468 N N . ARG A 1 185 ? 5.485 -6.170 -16.737 1.00 98.38 185 ARG A N 1
ATOM 1469 C CA . ARG A 1 185 ? 4.283 -5.514 -16.189 1.00 98.38 185 ARG A CA 1
ATOM 1470 C C . ARG A 1 185 ? 3.190 -6.519 -15.836 1.00 98.38 185 ARG A C 1
ATOM 1472 O O . ARG A 1 185 ? 2.540 -6.384 -14.804 1.00 98.38 185 ARG A O 1
ATOM 1479 N N . ARG A 1 186 ? 2.978 -7.538 -16.675 1.00 98.06 186 ARG A N 1
ATOM 1480 C CA . ARG A 1 186 ? 1.981 -8.584 -16.415 1.00 98.06 186 ARG A CA 1
ATOM 1481 C C . ARG A 1 186 ? 2.337 -9.423 -15.190 1.00 98.06 186 ARG A C 1
ATOM 1483 O O . ARG A 1 186 ? 1.438 -9.735 -14.413 1.00 98.06 186 ARG A O 1
ATOM 1490 N N . GLU A 1 187 ? 3.606 -9.783 -15.012 1.00 98.25 187 GLU A N 1
ATOM 1491 C CA . GLU A 1 187 ? 4.033 -10.529 -13.823 1.00 98.25 187 GLU A CA 1
ATOM 1492 C C . GLU A 1 187 ? 3.945 -9.670 -12.553 1.00 98.25 187 GLU A C 1
ATOM 1494 O O . GLU A 1 187 ? 3.432 -10.142 -11.538 1.00 98.25 187 GLU A O 1
ATOM 1499 N N . PHE A 1 188 ? 4.300 -8.382 -12.628 1.00 98.50 188 PHE A N 1
ATOM 1500 C CA . PHE A 1 188 ? 4.070 -7.431 -11.538 1.00 98.50 188 PHE A CA 1
ATOM 1501 C C . PHE A 1 188 ? 2.584 -7.357 -11.154 1.00 98.50 188 PHE A C 1
ATOM 1503 O O . PHE A 1 188 ? 2.244 -7.598 -9.997 1.00 98.50 188 PHE A O 1
ATOM 1510 N N . ILE A 1 189 ? 1.679 -7.135 -12.116 1.00 98.62 189 ILE A N 1
ATOM 1511 C CA . ILE A 1 189 ? 0.225 -7.071 -11.868 1.00 98.62 189 ILE A CA 1
ATOM 1512 C C . ILE A 1 189 ? -0.286 -8.356 -11.200 1.00 98.62 189 ILE A C 1
ATOM 1514 O O . ILE A 1 189 ? -1.051 -8.291 -10.238 1.00 98.62 189 ILE A O 1
ATOM 1518 N N . ARG A 1 190 ? 0.147 -9.532 -11.674 1.00 98.50 190 ARG A N 1
ATOM 1519 C CA . ARG A 1 190 ? -0.222 -10.816 -11.053 1.00 98.50 190 ARG A CA 1
ATOM 1520 C C . ARG A 1 190 ? 0.269 -10.906 -9.615 1.00 98.50 190 ARG A C 1
ATOM 1522 O O . ARG A 1 190 ? -0.505 -11.289 -8.741 1.00 98.50 190 ARG A O 1
ATOM 1529 N N . SER A 1 191 ? 1.523 -10.534 -9.369 1.00 98.69 191 SER A N 1
ATOM 1530 C CA . SER A 1 191 ? 2.092 -10.546 -8.021 1.00 98.69 191 SER A CA 1
ATOM 1531 C C . SER A 1 191 ? 1.345 -9.608 -7.070 1.00 98.69 191 SER A C 1
ATOM 1533 O O . SER A 1 191 ? 1.054 -10.006 -5.947 1.00 98.69 191 SER A O 1
ATOM 1535 N N . VAL A 1 192 ? 0.929 -8.424 -7.539 1.00 98.75 192 VAL A N 1
ATOM 1536 C CA . VAL A 1 192 ? 0.101 -7.485 -6.769 1.00 98.75 192 VAL A CA 1
ATOM 1537 C C . VAL A 1 192 ? -1.225 -8.118 -6.384 1.00 98.75 192 VAL A C 1
ATOM 1539 O O . VAL A 1 192 ? -1.567 -8.117 -5.209 1.00 98.75 192 VAL A O 1
ATOM 1542 N N . ILE A 1 193 ? -1.960 -8.699 -7.335 1.00 98.38 193 ILE A N 1
ATOM 1543 C CA . ILE A 1 193 ? -3.256 -9.331 -7.042 1.00 98.38 193 ILE A CA 1
ATOM 1544 C C . ILE A 1 193 ? -3.102 -10.408 -5.959 1.00 98.38 193 ILE A C 1
ATOM 1546 O O . ILE A 1 193 ? -3.885 -10.441 -5.009 1.00 98.38 193 ILE A O 1
ATOM 1550 N N . HIS A 1 194 ? -2.071 -11.251 -6.070 1.00 98.38 194 HIS A N 1
ATOM 1551 C CA . HIS A 1 194 ? -1.777 -12.269 -5.063 1.00 98.38 194 HIS A CA 1
ATOM 1552 C C . HIS A 1 194 ? -1.418 -11.667 -3.701 1.00 98.38 194 HIS A C 1
ATOM 1554 O O . HIS A 1 194 ? -1.913 -12.141 -2.682 1.00 98.38 194 HIS A O 1
ATOM 1560 N N . PHE A 1 195 ? -0.598 -10.618 -3.671 1.00 98.69 195 PHE A N 1
ATOM 1561 C CA . PHE A 1 195 ? -0.190 -9.940 -2.443 1.00 98.69 195 PHE A CA 1
ATOM 1562 C C . PHE A 1 195 ? -1.377 -9.287 -1.720 1.00 98.69 195 PHE A C 1
ATOM 1564 O O . PHE A 1 195 ? -1.519 -9.424 -0.503 1.00 98.69 195 PHE A O 1
ATOM 1571 N N . LEU A 1 196 ? -2.264 -8.619 -2.466 1.00 98.69 196 LEU A N 1
ATOM 1572 C CA . LEU A 1 196 ? -3.467 -7.993 -1.915 1.00 98.69 196 LEU A CA 1
ATOM 1573 C C . LEU A 1 196 ? -4.384 -9.033 -1.256 1.00 98.69 196 LEU A C 1
ATOM 1575 O O . LEU A 1 196 ? -4.805 -8.828 -0.118 1.00 98.69 196 LEU A O 1
ATOM 1579 N N . ASP A 1 197 ? -4.643 -10.160 -1.929 1.00 97.81 197 ASP A N 1
ATOM 1580 C CA . ASP A 1 197 ? -5.477 -11.245 -1.390 1.00 97.81 197 ASP A CA 1
ATOM 1581 C C . ASP A 1 197 ? -4.822 -11.915 -0.172 1.00 97.81 197 ASP A C 1
ATOM 1583 O O . ASP A 1 197 ? -5.468 -12.110 0.860 1.00 97.81 197 ASP A O 1
ATOM 1587 N N . ALA A 1 198 ? -3.514 -12.189 -0.245 1.00 97.75 198 ALA A N 1
ATOM 1588 C CA . ALA A 1 198 ? -2.765 -12.840 0.829 1.00 97.75 198 ALA A CA 1
ATOM 1589 C C . ALA A 1 198 ? -2.745 -12.025 2.133 1.00 97.75 198 ALA A C 1
ATOM 1591 O O . ALA A 1 198 ? -2.740 -12.601 3.226 1.00 97.75 198 ALA A O 1
ATOM 1592 N N . HIS A 1 199 ? -2.748 -10.693 2.036 1.00 98.25 199 HIS A N 1
ATOM 1593 C CA . HIS A 1 199 ? -2.646 -9.801 3.193 1.00 98.25 199 HIS A CA 1
ATOM 1594 C C . HIS A 1 199 ? -3.947 -9.053 3.527 1.00 98.25 199 HIS A C 1
ATOM 1596 O O . HIS A 1 199 ? -4.038 -8.436 4.588 1.00 98.25 199 HIS A O 1
ATOM 1602 N N . GLY A 1 200 ? -4.983 -9.167 2.692 1.00 98.06 200 GLY A N 1
ATOM 1603 C CA . GLY A 1 200 ? -6.316 -8.608 2.933 1.00 98.06 200 GLY A CA 1
ATOM 1604 C C . GLY A 1 200 ? -6.449 -7.106 2.654 1.00 98.06 200 GLY A C 1
ATOM 1605 O O . GLY A 1 200 ? -7.329 -6.454 3.232 1.00 98.06 200 GLY A O 1
ATOM 1606 N N . PHE A 1 201 ? -5.590 -6.555 1.795 1.00 98.69 201 PHE A N 1
ATOM 1607 C CA . PHE A 1 201 ? -5.674 -5.168 1.331 1.00 98.69 201 PHE A CA 1
ATOM 1608 C C . PHE A 1 201 ? -6.810 -4.993 0.311 1.00 98.69 201 PHE A C 1
ATOM 1610 O O . PHE A 1 201 ? -7.126 -5.900 -0.454 1.00 98.69 201 PHE A O 1
ATOM 1617 N N . ASP A 1 202 ? -7.429 -3.813 0.298 1.00 98.62 202 ASP A N 1
ATOM 1618 C CA . ASP A 1 202 ? -8.536 -3.470 -0.604 1.00 98.62 202 ASP A CA 1
ATOM 1619 C C . ASP A 1 202 ? -8.060 -2.874 -1.939 1.00 98.62 202 ASP A C 1
ATOM 1621 O O . ASP A 1 202 ? -8.866 -2.693 -2.849 1.00 98.62 202 ASP A O 1
ATOM 1625 N N . GLY A 1 203 ? -6.769 -2.551 -2.064 1.00 98.31 203 GLY A N 1
ATOM 1626 C CA . GLY A 1 203 ? -6.208 -1.962 -3.274 1.00 98.31 203 GLY A CA 1
ATOM 1627 C C . GLY A 1 203 ? -4.714 -1.662 -3.183 1.00 98.31 203 GLY A C 1
ATOM 1628 O O . GLY A 1 203 ? -4.083 -1.857 -2.141 1.00 98.31 203 GLY A O 1
ATOM 1629 N N . LEU A 1 204 ? -4.178 -1.178 -4.301 1.00 98.69 204 LEU A N 1
ATOM 1630 C CA . LEU A 1 204 ? -2.791 -0.759 -4.480 1.00 98.69 204 LEU A CA 1
ATOM 1631 C C . LEU A 1 204 ? -2.734 0.764 -4.648 1.00 98.69 204 LEU A C 1
ATOM 1633 O O . LEU A 1 204 ? -3.541 1.330 -5.383 1.00 98.69 204 LEU A O 1
ATOM 1637 N N . ASP A 1 205 ? -1.746 1.386 -4.024 1.00 98.62 205 ASP A N 1
ATOM 1638 C CA . ASP A 1 205 ? -1.247 2.719 -4.348 1.00 98.62 205 ASP A CA 1
ATOM 1639 C C . ASP A 1 205 ? 0.136 2.586 -5.023 1.00 98.62 205 ASP A C 1
ATOM 1641 O O . ASP A 1 205 ? 0.955 1.764 -4.605 1.00 98.62 205 ASP A O 1
ATOM 1645 N N . LEU A 1 206 ? 0.378 3.317 -6.115 1.00 97.81 206 LEU A N 1
ATOM 1646 C CA . LEU A 1 206 ? 1.606 3.204 -6.914 1.00 97.81 206 LEU A CA 1
ATOM 1647 C C . LEU A 1 206 ? 2.406 4.505 -6.825 1.00 97.81 206 LEU A C 1
ATOM 1649 O O . LEU A 1 206 ? 2.146 5.450 -7.568 1.00 97.81 206 LEU A O 1
ATOM 1653 N N . ASP A 1 207 ? 3.419 4.511 -5.964 1.00 97.69 207 ASP A N 1
ATOM 1654 C CA . ASP A 1 207 ? 4.232 5.685 -5.645 1.00 97.69 207 ASP A CA 1
ATOM 1655 C C . ASP A 1 207 ? 5.596 5.630 -6.363 1.00 97.69 207 ASP A C 1
ATOM 1657 O O . ASP A 1 207 ? 6.657 5.522 -5.745 1.00 97.69 207 ASP A O 1
ATOM 1661 N N . TRP A 1 208 ? 5.574 5.686 -7.702 1.00 97.00 208 TRP A N 1
ATOM 1662 C CA . TRP A 1 208 ? 6.783 5.802 -8.533 1.00 97.00 208 TRP A CA 1
ATOM 1663 C C . TRP A 1 208 ? 7.274 7.257 -8.588 1.00 97.00 208 TRP A C 1
ATOM 1665 O O . TRP A 1 208 ? 6.652 8.112 -9.221 1.00 97.00 208 TRP A O 1
ATOM 1675 N N . GLU A 1 209 ? 8.437 7.519 -7.984 1.00 92.94 209 GLU A N 1
ATOM 1676 C CA . GLU A 1 209 ? 9.060 8.848 -7.916 1.00 92.94 209 GLU A CA 1
ATOM 1677 C C . GLU A 1 209 ? 10.410 8.901 -8.662 1.00 92.94 209 GLU A C 1
ATOM 1679 O O . GLU A 1 209 ? 11.446 8.496 -8.127 1.00 92.94 209 GLU A O 1
ATOM 1684 N N . TYR A 1 210 ? 10.487 9.343 -9.920 1.00 92.94 210 TYR A N 1
ATOM 1685 C CA . TYR A 1 210 ? 9.417 9.644 -10.879 1.00 92.94 210 TYR A CA 1
ATOM 1686 C C . TYR A 1 210 ? 9.765 9.020 -12.252 1.00 92.94 210 TYR A C 1
ATOM 1688 O O . TYR A 1 210 ? 10.943 8.746 -12.503 1.00 92.94 210 TYR A O 1
ATOM 1696 N N . PRO A 1 211 ? 8.776 8.762 -13.127 1.00 88.44 211 PRO A N 1
ATOM 1697 C CA . PRO A 1 211 ? 9.001 8.241 -14.479 1.00 88.44 211 PRO A CA 1
ATOM 1698 C C . PRO A 1 211 ? 9.813 9.149 -15.405 1.00 88.44 211 PRO A C 1
ATOM 1700 O O . PRO A 1 211 ? 9.705 10.390 -15.280 1.00 88.44 211 PRO A O 1
#

Foldseek 3Di:
DDDDDDPPPDPPDDDDPPPVDDPVPPPPCVVDVPPPPDPDPVVVVVVVVVVVPPPDDDDDDDDPDDDPPCPLCVVVVDPPPPDDDDFFEEEDELCLCVDDPPSRDALLPDDLSPGQEYEYPAWEADQPLRATDRPDCCRVPVVPRLVSNLVSCVVVVSYAYEHEYDDDVRAAPSVCVCVVDPVSVVRRVVRQVVVCVVSVHPYYHYDHPDD

pLDDT: mean 73.32, std 28.24, range [26.44, 98.81]

Radius of gyration: 20.59 Å; chains: 1; bounding box: 44×54×57 Å

Sequence (211 aa):
SDHRLPLRDAVEKRPYPDLGINPFDIGWSEILPNAGQYGSTFAWWREKLLSKQKYVSSATTAVKSMEPMSKAAHYYGNKVTGMQPYNVICYVEGWAVYRKDPMRFSSLKLDPFACTHLVYAFATLDPHSFTIMPQDEEYDIVKGGYRAMVGLKRINPQLKILISVGGWVEGSHKFSQMASSALIRREFIRSVIHFLDAHGFDGLDLDWEYP